Protein AF-A0A8X6XIN1-F1 (afdb_monomer_lite)

Secondary structure (DSSP, 8-state):
-----HHHHHHHHHHHTTSTT-THHHHHHHHHHHHHHHHHHHTTS-S-THHHHHHHHTTTHHHHHHHHHHHTT---HHHHHHHHHHHHS-SS--SHHHHHHHHHHHHHHHHHHHHHHHHHHS--HHHHHT-SSHHHHHHHHHHHHHHHHHHHHH-TT-HHHHHHHHHHHHHHHHHH-HHHHHHHHHHHHHHHHHHHHHTTTTTGGGT---SS---HHHHHHHHHHHHHHHHHHHHHHHHHHHHHHH-HHHHHHHHHHHHHHTHHHHTT--HHHHHHIIIIIHHHTT--HHHHHHHHHHHT-S----

Foldseek 3Di:
DPPPPPVVVVVVVVVLPVPPPFCQVCVVVCVVVVVVVVVVVPVVDPDDVLVVLLCQLCLQLCVVLVVLVVLCVDPDPLSVVSNVVSVVQQSFNQAPVSLVVVLVSVLVVLVVSQVSCCVRVVDGLVRQCVDPPPVSVVVSLQSVLSSVLSVLCSDPPHPLVVLCNLQRVVVSVLSVDCVQSVVQLVVQLVLVVVLCVVVCVCVVVPPDPPDDDPDPVSVVVVVLLSQLRSSLSSNLSSLVVCCVRRNDSSSVSSLVSCLSNVSSVVSNQDPVSLVCQLPVSLVSVVDDPVSSVSSNSSSPSHPDDD

pLDDT: mean 70.72, std 23.94, range [22.77, 96.56]

Structure (mmCIF, N/CA/C/O backbone):
data_AF-A0A8X6XIN1-F1
#
_entry.id   AF-A0A8X6XIN1-F1
#
loop_
_atom_site.group_PDB
_atom_site.id
_atom_site.type_symbol
_atom_site.label_atom_id
_atom_site.label_alt_id
_atom_site.label_comp_id
_atom_site.label_asym_id
_atom_site.label_entity_id
_atom_site.label_seq_id
_atom_site.pdbx_PDB_ins_code
_atom_site.Cartn_x
_atom_site.Cartn_y
_atom_site.Cartn_z
_atom_site.occupancy
_atom_site.B_iso_or_equiv
_atom_site.auth_seq_id
_atom_site.auth_comp_id
_atom_site.auth_asym_id
_atom_site.auth_atom_id
_atom_site.pdbx_PDB_model_num
ATOM 1 N N . MET A 1 1 ? 13.257 17.231 20.733 1.00 27.33 1 MET A N 1
ATOM 2 C CA . MET A 1 1 ? 13.532 18.296 19.752 1.00 27.33 1 MET A CA 1
ATOM 3 C C . MET A 1 1 ? 14.442 17.774 18.653 1.00 27.33 1 MET A C 1
ATOM 5 O O . MET A 1 1 ? 15.656 17.778 18.797 1.00 27.33 1 MET A O 1
ATOM 9 N N . ILE A 1 2 ? 13.831 17.279 17.581 1.00 24.09 2 ILE A N 1
ATOM 10 C CA . ILE A 1 2 ? 14.368 17.383 16.223 1.00 24.09 2 ILE A CA 1
ATOM 11 C C . ILE A 1 2 ? 13.168 17.918 15.446 1.00 24.09 2 ILE A C 1
ATOM 13 O O . ILE A 1 2 ? 12.349 17.137 14.977 1.00 24.09 2 ILE A O 1
ATOM 17 N N . GLY A 1 3 ? 12.985 19.238 15.465 1.00 22.77 3 GLY A N 1
ATOM 18 C CA . GLY A 1 3 ? 12.116 19.882 14.491 1.00 22.77 3 GLY A CA 1
ATOM 19 C C . GLY A 1 3 ? 12.828 19.753 13.155 1.00 22.77 3 GLY A C 1
ATOM 20 O O . GLY A 1 3 ? 13.982 20.171 13.034 1.00 22.77 3 GLY A O 1
ATOM 21 N N . LEU A 1 4 ? 12.200 19.088 12.190 1.00 28.42 4 LEU A N 1
ATOM 22 C CA . LEU A 1 4 ? 12.639 19.197 10.808 1.00 28.42 4 LEU A CA 1
ATOM 23 C C . LEU A 1 4 ? 12.267 20.607 10.369 1.00 28.42 4 LEU A C 1
ATOM 25 O O . LEU A 1 4 ? 11.121 20.889 10.041 1.00 28.42 4 LEU A O 1
ATOM 29 N N . ASP A 1 5 ? 13.237 21.512 10.436 1.00 32.06 5 ASP A N 1
ATOM 30 C CA . ASP A 1 5 ? 13.088 22.847 9.886 1.00 32.06 5 ASP A CA 1
ATOM 31 C C . ASP A 1 5 ? 12.888 22.723 8.366 1.00 32.06 5 ASP A C 1
ATOM 33 O O . ASP A 1 5 ? 13.832 22.475 7.609 1.00 32.06 5 ASP A O 1
ATOM 37 N N . MET A 1 6 ? 11.639 22.871 7.912 1.00 31.14 6 MET A N 1
ATOM 38 C CA . MET A 1 6 ? 11.282 22.836 6.491 1.00 31.14 6 MET A CA 1
ATOM 39 C C . MET A 1 6 ? 12.005 23.929 5.684 1.00 31.14 6 MET A C 1
ATOM 41 O O . MET A 1 6 ? 12.202 23.773 4.476 1.00 31.14 6 MET A O 1
ATOM 45 N N . ARG A 1 7 ? 12.469 25.015 6.328 1.00 33.16 7 ARG A N 1
ATOM 46 C CA . ARG A 1 7 ? 13.299 26.041 5.672 1.00 33.16 7 ARG A CA 1
ATOM 47 C C . ARG A 1 7 ? 14.728 25.557 5.449 1.00 33.16 7 ARG A C 1
ATOM 49 O O . ARG A 1 7 ? 15.341 25.946 4.457 1.00 33.16 7 ARG A O 1
ATOM 56 N N . ASN A 1 8 ? 15.220 24.656 6.295 1.00 37.12 8 ASN A N 1
ATOM 57 C CA . ASN A 1 8 ? 16.546 24.066 6.159 1.00 37.12 8 ASN A CA 1
ATOM 58 C C . ASN A 1 8 ? 16.578 23.020 5.030 1.00 37.12 8 ASN A C 1
ATOM 60 O O . ASN A 1 8 ? 17.529 22.995 4.261 1.00 37.12 8 ASN A O 1
ATOM 64 N N . ILE A 1 9 ? 15.492 22.260 4.819 1.00 36.00 9 ILE A N 1
ATOM 65 C CA . ILE A 1 9 ? 15.340 21.387 3.634 1.00 36.00 9 ILE A CA 1
ATOM 66 C C . ILE A 1 9 ? 15.289 22.228 2.349 1.00 36.00 9 ILE A C 1
ATOM 68 O O . ILE A 1 9 ? 15.919 21.873 1.359 1.00 36.00 9 ILE A O 1
ATOM 72 N N . SER A 1 10 ? 14.609 23.381 2.363 1.00 34.75 10 SER A N 1
ATOM 73 C CA . SER A 1 10 ? 14.590 24.307 1.221 1.00 34.75 10 SER A CA 1
ATOM 74 C C . SER A 1 10 ? 15.970 24.910 0.911 1.00 34.75 10 SER A C 1
ATOM 76 O O . SER A 1 10 ? 16.308 25.063 -0.262 1.00 34.75 10 SER A O 1
ATOM 78 N N . GLN A 1 11 ? 16.775 25.236 1.929 1.00 36.38 11 GLN A N 1
ATOM 79 C CA . GLN A 1 11 ? 18.141 25.752 1.752 1.00 36.38 11 GLN A CA 1
ATOM 80 C C . GLN A 1 11 ? 19.155 24.658 1.377 1.00 36.38 11 GLN A C 1
ATOM 82 O O . GLN A 1 11 ? 20.043 24.900 0.559 1.00 36.38 11 GLN A O 1
ATOM 87 N N . GLU A 1 12 ? 19.006 23.439 1.900 1.00 37.38 12 GLU A N 1
ATOM 88 C CA . GLU A 1 12 ? 19.791 22.271 1.478 1.00 37.38 12 GLU A CA 1
ATOM 89 C C . GLU A 1 12 ? 19.435 21.854 0.039 1.00 37.38 12 GLU A C 1
ATOM 91 O O . GLU A 1 12 ? 20.323 21.509 -0.744 1.00 37.38 12 GLU A O 1
ATOM 96 N N . CYS A 1 13 ? 18.167 22.001 -0.368 1.00 34.88 13 CYS A N 1
ATOM 97 C CA . CYS A 1 13 ? 17.749 21.887 -1.764 1.00 34.88 13 CYS A CA 1
ATOM 98 C C . CYS A 1 13 ? 18.409 22.956 -2.650 1.00 34.88 13 CYS A C 1
ATOM 100 O O . CYS A 1 13 ? 18.853 22.619 -3.743 1.00 34.88 13 CYS A O 1
ATOM 102 N N . GLU A 1 14 ? 18.536 24.210 -2.201 1.00 35.41 14 GLU A N 1
ATOM 103 C CA . GLU A 1 14 ? 19.200 25.281 -2.967 1.00 35.41 14 GLU A CA 1
ATOM 104 C C . GLU A 1 14 ? 20.704 25.042 -3.181 1.00 35.41 14 GLU A C 1
ATOM 106 O O . GLU A 1 14 ? 21.229 25.384 -4.241 1.00 35.41 14 GLU A O 1
ATOM 111 N N . GLN A 1 15 ? 21.406 24.410 -2.235 1.00 36.31 15 GLN A N 1
ATOM 112 C CA . GLN A 1 15 ? 22.828 24.074 -2.407 1.00 36.31 15 GLN A CA 1
ATOM 113 C C . GLN A 1 15 ? 23.054 22.856 -3.329 1.00 36.31 15 GLN A C 1
ATOM 115 O O . GLN A 1 15 ? 24.077 22.784 -4.016 1.00 36.31 15 GLN A O 1
ATOM 120 N N . LEU A 1 16 ? 22.084 21.937 -3.420 1.00 35.78 16 LEU A N 1
ATOM 121 C CA . LEU A 1 16 ? 22.134 20.726 -4.259 1.00 35.78 16 LEU A CA 1
ATOM 122 C C . LEU A 1 16 ? 21.666 20.939 -5.716 1.00 35.78 16 LEU A C 1
ATOM 124 O O . LEU A 1 16 ? 21.862 20.069 -6.564 1.00 35.78 16 LEU A O 1
ATOM 128 N N . VAL A 1 17 ? 21.119 22.116 -6.042 1.00 39.59 17 VAL A N 1
ATOM 129 C CA . VAL A 1 17 ? 20.665 22.529 -7.393 1.00 39.59 17 VAL A CA 1
ATOM 130 C C . VAL A 1 17 ? 21.808 22.669 -8.417 1.00 39.59 17 VAL A C 1
ATOM 132 O O . VAL A 1 17 ? 21.565 22.837 -9.611 1.00 39.59 17 VAL A O 1
ATOM 135 N N . THR A 1 18 ? 23.070 22.536 -8.005 1.00 41.03 18 THR A N 1
ATOM 136 C CA . THR A 1 18 ? 24.227 22.667 -8.909 1.00 41.03 18 THR A CA 1
ATOM 137 C C . THR A 1 18 ? 24.539 21.423 -9.753 1.00 41.03 18 THR A C 1
ATOM 139 O O . THR A 1 18 ? 25.381 21.504 -10.646 1.00 41.03 18 THR A O 1
ATOM 142 N N . CYS A 1 19 ? 23.815 20.308 -9.588 1.00 39.97 19 CYS A N 1
ATOM 143 C CA . CYS A 1 19 ? 23.776 19.231 -10.588 1.00 39.97 19 CYS A CA 1
ATOM 144 C C . CYS A 1 19 ? 22.776 19.580 -11.705 1.00 39.97 19 CYS A C 1
ATOM 146 O O . CYS A 1 19 ? 21.691 19.008 -11.799 1.00 39.97 19 CYS A O 1
ATOM 148 N N . GLN A 1 20 ? 23.121 20.563 -12.539 1.00 41.59 20 GLN A N 1
ATOM 149 C CA . GLN A 1 20 ? 22.361 20.859 -13.752 1.00 41.59 20 GLN A CA 1
ATOM 150 C C . GLN A 1 20 ? 22.364 19.637 -14.691 1.00 41.59 20 GLN A C 1
ATOM 152 O O . GLN A 1 20 ? 23.422 19.109 -15.016 1.00 41.59 20 GLN A O 1
ATOM 157 N N . GLU A 1 21 ? 21.156 19.258 -15.127 1.00 42.00 21 GLU A N 1
ATOM 158 C CA . GLU A 1 21 ? 20.791 18.285 -16.182 1.00 42.00 21 GLU A CA 1
ATOM 159 C C . GLU A 1 21 ? 20.460 16.826 -15.786 1.00 42.00 21 GLU A C 1
ATOM 161 O O . GLU A 1 21 ? 20.023 16.069 -16.650 1.00 42.00 21 GLU A O 1
ATOM 166 N N . GLY A 1 22 ? 20.514 16.435 -14.506 1.00 39.59 22 GLY A N 1
ATOM 167 C CA . GLY A 1 22 ? 20.171 15.067 -14.057 1.00 39.59 22 GLY A CA 1
ATOM 168 C C . GLY A 1 22 ? 18.805 14.959 -13.366 1.00 39.59 22 GLY A C 1
ATOM 169 O O . GLY A 1 22 ? 18.531 15.656 -12.388 1.00 39.59 22 GLY A O 1
ATOM 170 N N . GLY A 1 23 ? 17.925 14.084 -13.856 1.00 41.75 23 GLY A N 1
ATOM 171 C CA . GLY A 1 23 ? 16.491 14.077 -13.547 1.00 41.75 23 GLY A CA 1
ATOM 172 C C . GLY A 1 23 ? 16.039 13.576 -12.161 1.00 41.75 23 GLY A C 1
ATOM 173 O O . GLY A 1 23 ? 14.849 13.502 -11.852 1.00 41.75 23 GLY A O 1
ATOM 174 N N . THR A 1 24 ? 16.967 13.242 -11.282 1.00 40.78 24 THR A N 1
ATOM 175 C CA . THR A 1 24 ? 16.679 12.345 -10.153 1.00 40.78 24 THR A CA 1
ATOM 176 C C . THR A 1 24 ? 16.209 13.083 -8.900 1.00 40.78 24 THR A C 1
ATOM 178 O O . THR A 1 24 ? 15.366 12.585 -8.155 1.00 40.78 24 THR A O 1
ATOM 181 N N . TYR A 1 25 ? 16.647 14.328 -8.699 1.00 43.78 25 TYR A N 1
ATOM 182 C CA . TYR A 1 25 ? 16.204 15.148 -7.560 1.00 43.78 25 TYR A CA 1
ATOM 183 C C . TYR A 1 25 ? 14.882 15.857 -7.799 1.00 43.78 25 TYR A C 1
ATOM 185 O O . TYR A 1 25 ? 14.196 16.220 -6.847 1.00 43.78 25 TYR A O 1
ATOM 193 N N . LEU A 1 26 ? 14.477 15.984 -9.064 1.00 44.06 26 LEU A N 1
ATOM 194 C CA . LEU A 1 26 ? 13.138 16.424 -9.402 1.00 44.06 26 LEU A CA 1
ATOM 195 C C . LEU A 1 26 ? 12.112 15.377 -8.939 1.00 44.06 26 LEU A C 1
ATOM 197 O O . LEU A 1 26 ? 11.040 15.765 -8.526 1.00 44.06 26 LEU A O 1
ATOM 201 N N . LEU A 1 27 ? 12.431 14.079 -8.891 1.00 41.03 27 LEU A N 1
ATOM 202 C CA . LEU A 1 27 ? 11.512 13.050 -8.384 1.00 41.03 27 LEU A CA 1
ATOM 203 C C . LEU A 1 27 ? 11.254 13.165 -6.875 1.00 41.03 27 LEU A C 1
ATOM 205 O O . LEU A 1 27 ? 10.101 13.103 -6.466 1.00 41.03 27 LEU A O 1
ATOM 209 N N . ILE A 1 28 ? 12.285 13.417 -6.062 1.00 41.94 28 ILE A N 1
ATOM 210 C CA . ILE A 1 28 ? 12.145 13.619 -4.606 1.00 41.94 28 ILE A CA 1
ATOM 211 C C . ILE A 1 28 ? 11.492 14.980 -4.314 1.00 41.94 28 ILE A C 1
ATOM 213 O O . ILE A 1 28 ? 10.525 15.049 -3.556 1.00 41.94 28 ILE A O 1
ATOM 217 N N . CYS A 1 29 ? 11.938 16.050 -4.984 1.00 38.66 29 CYS A N 1
ATOM 218 C CA . CYS A 1 29 ? 11.329 17.375 -4.864 1.00 38.66 29 CYS A CA 1
ATOM 219 C C . CYS A 1 29 ? 9.905 17.432 -5.433 1.00 38.66 29 CYS A C 1
ATOM 221 O O . CYS A 1 29 ? 9.117 18.226 -4.941 1.00 38.66 29 CYS A O 1
ATOM 223 N N . LEU A 1 30 ? 9.535 16.622 -6.432 1.00 40.88 30 LEU A N 1
ATOM 224 C CA . LEU A 1 30 ? 8.168 16.540 -6.965 1.00 40.88 30 LEU A CA 1
ATOM 225 C C . LEU A 1 30 ? 7.280 15.610 -6.154 1.00 40.88 30 LEU A C 1
ATOM 227 O O . LEU A 1 30 ? 6.096 15.902 -6.072 1.00 40.88 30 LEU A O 1
ATOM 231 N N . PHE A 1 31 ? 7.799 14.540 -5.545 1.00 40.28 31 PHE A N 1
ATOM 232 C CA . PHE A 1 31 ? 7.027 13.781 -4.557 1.00 40.28 31 PHE A CA 1
ATOM 233 C C . PHE A 1 31 ? 6.620 14.728 -3.422 1.00 40.28 31 PHE A C 1
ATOM 235 O O . PHE A 1 31 ? 5.440 14.864 -3.118 1.00 40.28 31 PHE A O 1
ATOM 242 N N . HIS A 1 32 ? 7.578 15.514 -2.922 1.00 37.25 32 HIS A N 1
ATOM 243 C CA . HIS A 1 32 ? 7.346 16.510 -1.879 1.00 37.25 32 HIS A CA 1
ATOM 244 C C . HIS A 1 32 ? 6.482 17.698 -2.356 1.00 37.25 32 HIS A C 1
ATOM 246 O O . HIS A 1 32 ? 5.504 18.053 -1.706 1.00 37.25 32 HIS A O 1
ATOM 252 N N . GLN A 1 33 ? 6.769 18.299 -3.520 1.00 35.62 33 GLN A N 1
ATOM 253 C CA . GLN A 1 33 ? 5.994 19.428 -4.058 1.00 35.62 33 GLN A CA 1
ATOM 254 C C . GLN A 1 33 ? 4.597 19.033 -4.534 1.00 35.62 33 GLN A C 1
ATOM 256 O O . GLN A 1 33 ? 3.719 19.887 -4.491 1.00 35.62 33 GLN A O 1
ATOM 261 N N . ASN A 1 34 ? 4.365 17.812 -5.027 1.00 34.97 34 ASN A N 1
ATOM 262 C CA . ASN A 1 34 ? 3.017 17.368 -5.383 1.00 34.97 34 ASN A CA 1
ATOM 263 C C . ASN A 1 34 ? 2.185 17.137 -4.129 1.00 34.97 34 ASN A C 1
ATOM 265 O O . ASN A 1 34 ? 1.046 17.584 -4.126 1.00 34.97 34 ASN A O 1
ATOM 269 N N . ILE A 1 35 ? 2.755 16.563 -3.064 1.00 35.75 35 ILE A N 1
ATOM 270 C CA . ILE A 1 35 ? 2.091 16.474 -1.756 1.00 35.75 35 ILE A CA 1
ATOM 271 C C . ILE A 1 35 ? 1.724 17.887 -1.259 1.00 35.75 35 ILE A C 1
ATOM 273 O O . ILE A 1 35 ? 0.550 18.165 -1.027 1.00 35.75 35 ILE A O 1
ATOM 277 N N . SER A 1 36 ? 2.668 18.838 -1.251 1.00 31.08 36 SER A N 1
ATOM 278 C CA . SER A 1 36 ? 2.405 20.217 -0.794 1.00 31.08 36 SER A CA 1
ATOM 279 C C . SER A 1 36 ? 1.498 21.047 -1.729 1.00 31.08 36 SER A C 1
ATOM 281 O O . SER A 1 36 ? 0.752 21.912 -1.275 1.00 31.08 36 SER A O 1
ATOM 283 N N . LYS A 1 37 ? 1.533 20.834 -3.055 1.00 33.34 37 LYS A N 1
ATOM 284 C CA . LYS A 1 37 ? 0.664 21.539 -4.026 1.00 33.34 37 LYS A CA 1
ATOM 285 C C . LYS A 1 37 ? -0.738 20.938 -4.109 1.00 33.34 37 LYS A C 1
ATOM 287 O O . LYS A 1 37 ? -1.662 21.683 -4.436 1.00 33.34 37 LYS A O 1
ATOM 292 N N . LEU A 1 38 ? -0.904 19.637 -3.851 1.00 30.66 38 LEU A N 1
ATOM 293 C CA . LEU A 1 38 ? -2.215 19.002 -3.671 1.00 30.66 38 LEU A CA 1
ATOM 294 C C . LEU A 1 38 ? -2.906 19.600 -2.445 1.00 30.66 38 LEU A C 1
ATOM 296 O O . LEU A 1 38 ? -4.057 20.013 -2.553 1.00 30.66 38 LEU A O 1
ATOM 300 N N . ASP A 1 39 ? -2.171 19.784 -1.352 1.00 29.53 39 ASP A N 1
ATOM 301 C CA . ASP A 1 39 ? -2.663 20.423 -0.129 1.00 29.53 39 ASP A CA 1
ATOM 302 C C . ASP A 1 39 ? -3.101 21.892 -0.367 1.00 29.53 39 ASP A C 1
ATOM 304 O O . ASP A 1 39 ? -4.242 22.288 -0.108 1.00 29.53 39 ASP A O 1
ATOM 308 N N . LEU A 1 40 ? -2.261 22.687 -1.048 1.00 28.58 40 LEU A N 1
ATOM 309 C CA . LEU A 1 40 ? -2.549 24.096 -1.376 1.00 28.58 40 LEU A CA 1
ATOM 310 C C . LEU A 1 40 ? -3.638 24.311 -2.451 1.00 28.58 40 LEU A C 1
ATOM 312 O O . LEU A 1 40 ? -4.287 25.363 -2.470 1.00 28.58 40 LEU A O 1
ATOM 316 N N . LYS A 1 41 ? -3.847 23.364 -3.379 1.00 30.50 41 LYS A N 1
ATOM 317 C CA . LYS A 1 41 ? -4.971 23.419 -4.339 1.00 30.50 41 LYS A CA 1
ATOM 318 C C . LYS A 1 41 ? -6.288 22.975 -3.704 1.00 30.50 41 LYS A C 1
ATOM 320 O O . LYS A 1 41 ? -7.323 23.533 -4.071 1.00 30.50 41 LYS A O 1
ATOM 325 N N . ASN A 1 42 ? -6.253 22.048 -2.750 1.00 33.88 42 ASN A N 1
ATOM 326 C CA . ASN A 1 42 ? -7.440 21.537 -2.063 1.00 33.88 42 ASN A CA 1
ATOM 327 C C . ASN A 1 42 ? -8.017 22.536 -1.052 1.00 33.88 42 ASN A C 1
ATOM 329 O O . ASN A 1 42 ? -9.235 22.621 -0.930 1.00 33.88 42 ASN A O 1
ATOM 333 N N . GLN A 1 43 ? -7.194 23.406 -0.454 1.00 32.91 43 GLN A N 1
ATOM 334 C CA . GLN A 1 43 ? -7.702 24.573 0.286 1.00 32.91 43 GLN A CA 1
ATOM 335 C C . GLN A 1 43 ? -8.427 25.604 -0.607 1.00 32.91 43 GLN A C 1
ATOM 337 O O . GLN A 1 43 ? -9.252 26.372 -0.115 1.00 32.91 43 GLN A O 1
ATOM 342 N N . ARG A 1 44 ? -8.152 25.644 -1.923 1.00 31.92 44 ARG A N 1
ATOM 343 C CA . ARG A 1 44 ? -8.789 26.588 -2.871 1.00 31.92 44 ARG A CA 1
ATOM 344 C C . ARG A 1 44 ? -9.975 26.018 -3.650 1.00 31.92 44 ARG A C 1
ATOM 346 O O . ARG A 1 44 ? -10.785 26.803 -4.138 1.00 31.92 44 ARG A O 1
ATOM 353 N N . TYR A 1 45 ? -10.089 24.699 -3.786 1.00 31.02 45 TYR A N 1
ATOM 354 C CA . TYR A 1 45 ? -11.197 24.034 -4.474 1.00 31.02 45 TYR A CA 1
ATOM 355 C C . TYR A 1 45 ? -12.018 23.219 -3.476 1.00 31.02 45 TYR A C 1
ATOM 357 O O . TYR A 1 45 ? -11.791 22.030 -3.272 1.00 31.02 45 TYR A O 1
ATOM 365 N N . GLY A 1 46 ? -13.017 23.861 -2.871 1.00 35.47 46 GLY A N 1
ATOM 366 C CA . GLY A 1 46 ? -14.041 23.142 -2.124 1.00 35.47 46 GLY A CA 1
ATOM 367 C C . GLY A 1 46 ? -14.738 22.098 -3.007 1.00 35.47 46 GLY A C 1
ATOM 368 O O . GLY A 1 46 ? -15.163 22.412 -4.119 1.00 35.47 46 GLY A O 1
ATOM 369 N N . ARG A 1 47 ? -14.900 20.885 -2.461 1.00 35.25 47 ARG A N 1
ATOM 370 C CA . ARG A 1 47 ? -15.709 19.765 -2.985 1.00 35.25 47 ARG A CA 1
ATOM 371 C C . ARG A 1 47 ? -15.233 19.105 -4.287 1.00 35.25 47 ARG A C 1
ATOM 373 O O . ARG A 1 47 ? -15.964 19.089 -5.268 1.00 35.25 47 ARG A O 1
ATOM 380 N N . ASN A 1 48 ? -14.081 18.439 -4.260 1.00 33.22 48 ASN A N 1
ATOM 381 C CA . ASN A 1 48 ? -13.865 17.237 -5.082 1.00 33.22 48 ASN A CA 1
ATOM 382 C C . ASN A 1 48 ? -12.936 16.257 -4.347 1.00 33.22 48 ASN A C 1
ATOM 384 O O . ASN A 1 48 ? -11.779 16.063 -4.704 1.00 33.22 48 ASN A O 1
ATOM 388 N N . GLU A 1 49 ? -13.473 15.642 -3.294 1.00 34.84 49 GLU A N 1
ATOM 389 C CA . GLU A 1 49 ? -12.773 14.701 -2.408 1.00 34.84 49 GLU A CA 1
ATOM 390 C C . GLU A 1 49 ? -12.304 13.427 -3.144 1.00 34.84 49 GLU A C 1
ATOM 392 O O . GLU A 1 49 ? -11.294 12.841 -2.777 1.00 34.84 49 GLU A O 1
ATOM 397 N N . GLY A 1 50 ? -12.945 13.034 -4.253 1.00 30.66 50 GLY A N 1
ATOM 398 C CA . GLY A 1 50 ? -12.651 11.774 -4.958 1.00 30.66 50 GLY A CA 1
ATOM 399 C C . GLY A 1 50 ? -11.252 11.647 -5.587 1.00 30.66 50 GLY A C 1
ATOM 400 O O . GLY A 1 50 ? -10.747 10.535 -5.705 1.00 30.66 50 GLY A O 1
ATOM 401 N N . ALA A 1 51 ? -10.593 12.749 -5.965 1.00 30.47 51 ALA A N 1
ATOM 402 C CA . ALA A 1 51 ? -9.286 12.694 -6.641 1.00 30.47 51 ALA A CA 1
ATOM 403 C C . ALA A 1 51 ? -8.096 12.525 -5.676 1.00 30.47 51 ALA A C 1
ATOM 405 O O . ALA A 1 51 ? -7.067 11.992 -6.078 1.00 30.47 51 ALA A O 1
ATOM 406 N N . LEU A 1 52 ? -8.248 12.946 -4.414 1.00 33.16 52 LEU A N 1
ATOM 407 C CA . LEU A 1 52 ? -7.248 12.765 -3.352 1.00 33.16 52 LEU A CA 1
ATOM 408 C C . LEU A 1 52 ? -7.333 11.359 -2.725 1.00 33.16 52 LEU A C 1
ATOM 410 O O . LEU A 1 52 ? -6.351 10.840 -2.197 1.00 33.16 52 LEU A O 1
ATOM 414 N N . ILE A 1 53 ? -8.514 10.735 -2.793 1.00 35.88 53 ILE A N 1
ATOM 415 C CA . ILE A 1 53 ? -8.798 9.449 -2.146 1.00 35.88 53 ILE A CA 1
ATOM 416 C C . ILE A 1 53 ? -8.256 8.260 -2.949 1.00 35.88 53 ILE A C 1
ATOM 418 O O . ILE A 1 53 ? -7.784 7.300 -2.340 1.00 35.88 53 ILE A O 1
ATOM 422 N N . ALA A 1 54 ? -8.249 8.343 -4.288 1.00 33.06 54 ALA A N 1
ATOM 423 C CA . ALA A 1 54 ? -7.570 7.356 -5.132 1.00 33.06 54 ALA A CA 1
ATOM 424 C C . ALA A 1 54 ? -6.088 7.262 -4.733 1.00 33.06 54 ALA A C 1
ATOM 426 O O . ALA A 1 54 ? -5.661 6.199 -4.311 1.00 33.06 54 ALA A O 1
ATOM 427 N N . THR A 1 55 ? -5.385 8.399 -4.646 1.00 39.19 55 THR A N 1
ATOM 428 C CA . THR A 1 55 ? -3.938 8.511 -4.373 1.00 39.19 55 THR A CA 1
ATOM 429 C C . THR A 1 55 ? -3.418 7.999 -3.016 1.00 39.19 55 THR A C 1
ATOM 431 O O . THR A 1 55 ? -2.202 7.893 -2.867 1.00 39.19 55 THR A O 1
ATOM 434 N N . ASN A 1 56 ? -4.271 7.582 -2.064 1.00 39.22 56 ASN A N 1
ATOM 435 C CA . ASN A 1 56 ? -3.841 7.239 -0.692 1.00 39.22 56 ASN A CA 1
ATOM 436 C C . ASN A 1 56 ? -3.999 5.760 -0.251 1.00 39.22 56 ASN A C 1
ATOM 438 O O . ASN A 1 56 ? -3.223 5.313 0.592 1.00 39.22 56 ASN A O 1
ATOM 442 N N . ILE A 1 57 ? -4.878 4.940 -0.857 1.00 41.53 57 ILE A N 1
ATOM 443 C CA . ILE A 1 57 ? -4.707 3.448 -0.845 1.00 41.53 57 ILE A CA 1
ATOM 444 C C . ILE A 1 57 ? -3.523 3.023 -1.744 1.00 41.53 57 ILE A C 1
ATOM 446 O O . ILE A 1 57 ? -2.998 1.909 -1.708 1.00 41.53 57 ILE A O 1
ATOM 450 N N . ASP A 1 58 ? -3.056 4.002 -2.494 1.00 44.78 58 ASP A N 1
ATOM 451 C CA . ASP A 1 58 ? -2.177 3.984 -3.636 1.00 44.78 58 ASP A CA 1
ATOM 452 C C . ASP A 1 58 ? -0.678 4.090 -3.268 1.00 44.78 58 ASP A C 1
ATOM 454 O O . ASP A 1 58 ? 0.188 3.858 -4.103 1.00 44.78 58 ASP A O 1
ATOM 458 N N . THR A 1 59 ? -0.283 4.323 -2.015 1.00 41.00 59 THR A N 1
ATOM 459 C CA . THR A 1 59 ? 1.128 4.629 -1.666 1.00 41.00 59 THR A CA 1
ATOM 460 C C . THR A 1 59 ? 2.124 3.469 -1.723 1.00 41.00 59 THR A C 1
ATOM 462 O O . THR A 1 59 ? 3.311 3.650 -1.459 1.00 41.00 59 THR A O 1
ATOM 465 N N . GLY A 1 60 ? 1.711 2.267 -2.106 1.00 38.19 60 GLY A N 1
ATOM 466 C CA . GLY A 1 60 ? 2.669 1.258 -2.554 1.00 38.19 60 GLY A CA 1
ATOM 467 C C . GLY A 1 60 ? 2.498 0.971 -4.034 1.00 38.19 60 GLY A C 1
ATOM 468 O O . GLY A 1 60 ? 3.464 1.055 -4.791 1.00 38.19 60 GLY A O 1
ATOM 469 N N . MET A 1 61 ? 1.287 0.584 -4.456 1.00 38.19 61 MET A N 1
ATOM 470 C CA . MET A 1 61 ? 1.077 0.142 -5.833 1.00 38.19 61 MET A CA 1
ATOM 471 C C . MET A 1 61 ? 1.103 1.325 -6.785 1.00 38.19 61 MET A C 1
ATOM 473 O O . MET A 1 61 ? 1.782 1.229 -7.788 1.00 38.19 61 MET A O 1
ATOM 477 N N . VAL A 1 62 ? 0.527 2.471 -6.431 1.00 40.44 62 VAL A N 1
ATOM 478 C CA . VAL A 1 62 ? 0.691 3.761 -7.121 1.00 40.44 62 VAL A CA 1
ATOM 479 C C . VAL A 1 62 ? 1.932 4.542 -6.674 1.00 40.44 62 VAL A C 1
ATOM 481 O O . VAL A 1 62 ? 2.366 5.424 -7.393 1.00 40.44 62 VAL A O 1
ATOM 484 N N . THR A 1 63 ? 2.684 4.167 -5.643 1.00 43.19 63 THR A N 1
ATOM 485 C CA . THR A 1 63 ? 4.096 4.618 -5.620 1.00 43.19 63 THR A CA 1
ATOM 486 C C . THR A 1 63 ? 4.886 3.964 -6.755 1.00 43.19 63 THR A C 1
ATOM 488 O O . THR A 1 63 ? 5.785 4.586 -7.296 1.00 43.19 63 THR A O 1
ATOM 491 N N . LEU A 1 64 ? 4.492 2.770 -7.210 1.00 42.78 64 LEU A N 1
ATOM 492 C CA . LEU A 1 64 ? 4.965 2.167 -8.461 1.00 42.78 64 LEU A CA 1
ATOM 493 C C . LEU A 1 64 ? 4.222 2.727 -9.700 1.00 42.78 64 LEU A C 1
ATOM 495 O O . LEU A 1 64 ? 4.858 3.151 -10.659 1.00 42.78 64 LEU A O 1
ATOM 499 N N . PHE A 1 65 ? 2.886 2.799 -9.685 1.00 44.12 65 PHE A N 1
ATOM 500 C CA . PHE A 1 65 ? 2.030 3.188 -10.822 1.00 44.12 65 PHE A CA 1
ATOM 501 C C . PHE A 1 65 ? 1.841 4.703 -10.993 1.00 44.12 65 PHE A C 1
ATOM 503 O O . PHE A 1 65 ? 1.753 5.198 -12.109 1.00 44.12 65 PHE A O 1
ATOM 510 N N . GLY A 1 66 ? 1.849 5.464 -9.914 1.00 40.84 66 GLY A N 1
ATOM 511 C CA . GLY A 1 66 ? 1.981 6.921 -9.852 1.00 40.84 66 GLY A CA 1
ATOM 512 C C . GLY A 1 66 ? 3.415 7.394 -10.091 1.00 40.84 66 GLY A C 1
ATOM 513 O O . GLY A 1 66 ? 3.595 8.438 -10.716 1.00 40.84 66 GLY A O 1
ATOM 514 N N . TYR A 1 67 ? 4.439 6.593 -9.755 1.00 45.81 67 TYR A N 1
ATOM 515 C CA . TYR A 1 67 ? 5.766 6.761 -10.365 1.00 45.81 67 TYR A CA 1
ATOM 516 C C . TYR A 1 67 ? 5.646 6.653 -11.893 1.00 45.81 67 TYR A C 1
ATOM 518 O O . TYR A 1 67 ? 6.051 7.584 -12.587 1.00 45.81 67 TYR A O 1
ATOM 526 N N . PHE A 1 68 ? 4.947 5.644 -12.432 1.00 42.41 68 PHE A N 1
ATOM 527 C CA . PHE A 1 68 ? 4.674 5.571 -13.878 1.00 42.41 68 PHE A CA 1
ATOM 528 C C . PHE A 1 68 ? 3.797 6.720 -14.420 1.00 42.41 68 PHE A C 1
ATOM 530 O O . PHE A 1 68 ? 4.040 7.184 -15.535 1.00 42.41 68 PHE A O 1
ATOM 537 N N . GLN A 1 69 ? 2.833 7.259 -13.658 1.00 37.91 69 GLN A N 1
ATOM 538 C CA . GLN A 1 69 ? 2.111 8.480 -14.052 1.00 37.91 69 GLN A CA 1
ATOM 539 C C . GLN A 1 69 ? 3.037 9.692 -14.123 1.00 37.91 69 GLN A C 1
ATOM 541 O O . GLN A 1 69 ? 2.913 10.502 -15.041 1.00 37.91 69 GLN A O 1
ATOM 546 N N . SER A 1 70 ? 3.961 9.827 -13.172 1.00 40.03 70 SER A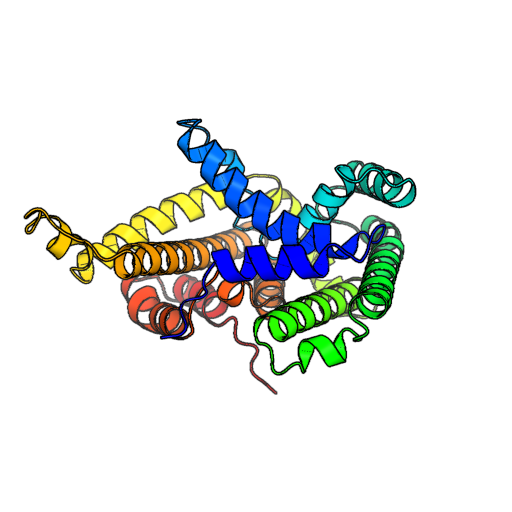 N 1
ATOM 547 C CA . SER A 1 70 ? 4.909 10.936 -13.159 1.00 40.03 70 SER A CA 1
ATOM 548 C C . SER A 1 70 ? 5.837 10.896 -14.378 1.00 40.03 70 SER A C 1
ATOM 550 O O . SER A 1 70 ? 6.163 11.958 -14.905 1.00 40.03 70 SER A O 1
ATOM 552 N N . LEU A 1 71 ? 6.133 9.711 -14.937 1.00 39.88 71 LEU A N 1
ATOM 553 C CA . LEU A 1 71 ? 6.885 9.577 -16.194 1.00 39.88 71 LEU A CA 1
ATOM 554 C C . LEU A 1 71 ? 6.167 10.218 -17.399 1.00 39.88 71 LEU A C 1
ATOM 556 O O . LEU A 1 71 ? 6.843 10.712 -18.298 1.00 39.88 71 LEU A O 1
ATOM 560 N N . LYS A 1 72 ? 4.822 10.296 -17.421 1.00 37.88 72 LYS A N 1
ATOM 561 C CA . LYS A 1 72 ? 4.078 11.008 -18.489 1.00 37.88 72 LYS A CA 1
ATOM 562 C C . LYS A 1 72 ? 4.309 12.521 -18.485 1.00 37.88 72 LYS A C 1
ATOM 564 O O . LYS A 1 72 ? 4.084 13.174 -19.501 1.00 37.88 72 LYS A O 1
ATOM 569 N N . ILE A 1 73 ? 4.716 13.087 -17.350 1.00 37.91 73 ILE A N 1
ATOM 570 C CA . ILE A 1 73 ? 4.884 14.535 -17.156 1.00 37.91 73 ILE A CA 1
ATOM 571 C C . ILE A 1 73 ? 6.313 14.975 -17.547 1.00 37.91 73 ILE A C 1
ATOM 573 O O . ILE A 1 73 ? 6.604 16.168 -17.627 1.00 37.91 73 ILE A O 1
ATOM 577 N N . TRP A 1 74 ? 7.205 14.029 -17.858 1.00 38.75 74 TRP A N 1
ATOM 578 C CA . TRP A 1 74 ? 8.611 14.303 -18.145 1.00 38.75 74 TRP A CA 1
ATOM 579 C C . TRP A 1 74 ? 8.909 14.593 -19.625 1.00 38.75 74 TRP A C 1
ATOM 581 O O . TRP A 1 74 ? 8.582 13.781 -20.496 1.00 38.75 74 TRP A O 1
ATOM 591 N N . PRO A 1 75 ? 9.613 15.699 -19.944 1.00 33.25 75 PRO A N 1
ATOM 592 C CA . PRO A 1 75 ? 10.059 16.007 -21.297 1.00 33.25 75 PRO A CA 1
ATOM 593 C C . PRO A 1 75 ? 11.377 15.272 -21.596 1.00 33.25 75 PRO A C 1
ATOM 595 O O . PRO A 1 75 ? 12.440 15.873 -21.687 1.00 33.25 75 PRO A O 1
ATOM 598 N N . GLY A 1 76 ? 11.313 13.947 -21.738 1.00 45.41 76 GLY A N 1
ATOM 599 C CA . GLY A 1 76 ? 12.429 13.107 -22.186 1.00 45.41 76 GLY A CA 1
ATOM 600 C C . GLY A 1 76 ? 11.924 12.013 -23.126 1.00 45.41 76 GLY A C 1
ATOM 601 O O . GLY A 1 76 ? 10.886 11.408 -22.864 1.00 45.41 76 GLY A O 1
ATOM 602 N N . ALA A 1 77 ? 12.624 11.753 -24.235 1.00 40.44 77 ALA A N 1
ATOM 603 C CA . ALA A 1 77 ? 12.147 10.839 -25.284 1.00 40.44 77 ALA A CA 1
ATOM 604 C C . ALA A 1 77 ? 11.867 9.410 -24.768 1.00 40.44 77 ALA A C 1
ATOM 606 O O . ALA A 1 77 ? 10.858 8.815 -25.138 1.00 40.44 77 ALA A O 1
ATOM 607 N N . THR A 1 78 ? 12.693 8.894 -23.855 1.00 45.53 78 THR A N 1
ATOM 608 C CA . THR A 1 78 ? 12.519 7.584 -23.198 1.00 45.53 78 THR A CA 1
ATOM 609 C C . THR A 1 78 ? 11.322 7.558 -22.243 1.00 45.53 78 THR A C 1
ATOM 611 O O . THR A 1 78 ? 10.582 6.580 -22.199 1.00 45.53 78 THR A O 1
ATOM 614 N N . HIS A 1 79 ? 11.072 8.662 -21.536 1.00 47.25 79 HIS A N 1
ATOM 615 C CA . HIS A 1 79 ? 9.985 8.794 -20.560 1.00 47.25 79 HIS A CA 1
ATOM 616 C C . HIS A 1 79 ? 8.617 8.921 -21.230 1.00 47.25 79 HIS A C 1
ATOM 618 O O . HIS A 1 79 ? 7.635 8.367 -20.745 1.00 47.25 79 HIS A O 1
ATOM 624 N N . LYS A 1 80 ? 8.563 9.581 -22.392 1.00 52.06 80 LYS A N 1
ATOM 625 C CA . LYS A 1 80 ? 7.353 9.665 -23.213 1.00 52.06 80 LYS A CA 1
ATOM 626 C C . LYS A 1 80 ? 6.957 8.303 -23.795 1.00 52.06 80 LYS A C 1
ATOM 628 O O . LYS A 1 80 ? 5.784 7.956 -23.755 1.00 52.06 80 LYS A O 1
ATOM 633 N N . ILE A 1 81 ? 7.925 7.513 -24.272 1.00 52.72 81 ILE A N 1
ATOM 634 C CA . ILE A 1 81 ? 7.677 6.151 -24.783 1.00 52.72 81 ILE A CA 1
ATOM 635 C C . ILE A 1 81 ? 7.154 5.246 -23.663 1.00 52.72 81 ILE A C 1
ATOM 637 O O . ILE A 1 81 ? 6.151 4.563 -23.856 1.00 52.72 81 ILE A O 1
ATOM 641 N N . LEU A 1 82 ? 7.781 5.297 -22.482 1.00 51.69 82 LEU A N 1
ATOM 642 C CA . LEU A 1 82 ? 7.297 4.594 -21.294 1.00 51.69 82 LEU A CA 1
ATOM 643 C C . LEU A 1 82 ? 5.887 5.074 -20.932 1.00 51.69 82 LEU A C 1
ATOM 645 O O . LEU A 1 82 ? 4.980 4.260 -20.841 1.00 51.69 82 LEU A O 1
ATOM 649 N N . GLY A 1 83 ? 5.659 6.380 -20.800 1.00 55.81 83 GLY A N 1
ATOM 650 C CA . GLY A 1 83 ? 4.357 6.951 -20.450 1.00 55.81 83 GLY A CA 1
ATOM 651 C C . GLY A 1 83 ? 3.228 6.578 -21.418 1.00 55.81 83 GLY A C 1
ATOM 652 O O . GLY A 1 83 ? 2.116 6.289 -20.972 1.00 55.81 83 GLY A O 1
ATOM 653 N N . ASP A 1 84 ? 3.500 6.529 -22.723 1.00 56.06 84 ASP A N 1
ATOM 654 C CA . ASP A 1 84 ? 2.528 6.119 -23.740 1.00 56.06 84 ASP A CA 1
ATOM 655 C C . ASP A 1 84 ? 2.261 4.601 -23.685 1.00 56.06 84 ASP A C 1
ATOM 657 O O . ASP A 1 84 ? 1.102 4.185 -23.748 1.00 56.06 84 ASP A O 1
ATOM 661 N N . GLN A 1 85 ? 3.289 3.771 -23.463 1.00 54.62 85 GLN A N 1
ATOM 662 C CA . GLN A 1 85 ? 3.137 2.319 -23.278 1.00 54.62 85 GLN A CA 1
ATOM 663 C C . GLN A 1 85 ? 2.430 1.961 -21.961 1.00 54.62 85 GLN A C 1
ATOM 665 O O . GLN A 1 85 ? 1.529 1.127 -21.967 1.00 54.62 85 GLN A O 1
ATOM 670 N N . PHE A 1 86 ? 2.737 2.644 -20.855 1.00 52.94 86 PHE A N 1
ATOM 671 C CA . PHE A 1 86 ? 2.009 2.556 -19.580 1.00 52.94 86 PHE A CA 1
ATOM 672 C C . PHE A 1 86 ? 0.591 3.129 -19.668 1.00 52.94 86 PHE A C 1
ATOM 674 O O . PHE A 1 86 ? -0.269 2.791 -18.866 1.00 52.94 86 PHE A O 1
ATOM 681 N N . GLY A 1 87 ? 0.327 4.025 -20.622 1.00 50.78 87 GLY A N 1
ATOM 682 C CA . GLY A 1 87 ? -1.021 4.502 -20.914 1.00 50.78 87 GLY A CA 1
ATOM 683 C C . GLY A 1 87 ? -1.876 3.475 -21.656 1.00 50.78 87 GLY A C 1
ATOM 684 O O . GLY A 1 87 ? -3.097 3.512 -21.518 1.00 50.78 87 GLY A O 1
ATOM 685 N N . GLN A 1 88 ? -1.243 2.588 -22.430 1.00 47.06 88 GLN A N 1
ATOM 686 C CA . GLN A 1 88 ? -1.896 1.527 -23.203 1.00 47.06 88 GLN A CA 1
ATOM 687 C C . GLN A 1 88 ? -1.985 0.201 -22.435 1.00 47.06 88 GLN A C 1
ATOM 689 O O . GLN A 1 88 ? -2.976 -0.515 -22.564 1.00 47.06 88 GLN A O 1
ATOM 694 N N . LEU A 1 89 ? -0.983 -0.117 -21.614 1.00 49.66 89 LEU A N 1
ATOM 695 C CA . LEU A 1 89 ? -1.022 -1.225 -20.667 1.00 49.66 89 LEU A CA 1
ATOM 696 C C . LEU A 1 89 ? -1.899 -0.813 -19.486 1.00 49.66 89 LEU A C 1
ATOM 698 O O . LEU A 1 89 ? -1.686 0.228 -18.871 1.00 49.66 89 LEU A O 1
ATOM 702 N N . PHE A 1 90 ? -2.921 -1.611 -19.182 1.00 53.66 90 PHE A N 1
ATOM 703 C CA . PHE A 1 90 ? -3.793 -1.365 -18.036 1.00 53.66 90 PHE A CA 1
ATOM 704 C C . PHE A 1 90 ? -2.955 -1.097 -16.778 1.00 53.66 90 PHE A C 1
ATOM 706 O O . PHE A 1 90 ? -1.991 -1.816 -16.525 1.00 53.66 90 PHE A O 1
ATOM 713 N N . TRP A 1 91 ? -3.366 -0.108 -15.977 1.00 64.75 91 TRP A N 1
ATOM 714 C CA . TRP A 1 91 ? -2.668 0.385 -14.778 1.00 64.75 91 TRP A CA 1
ATOM 715 C C . TRP A 1 91 ? -2.330 -0.696 -13.739 1.00 64.75 91 TRP A C 1
ATOM 717 O O . TRP A 1 91 ? -1.592 -0.438 -12.800 1.00 64.75 91 TRP A O 1
ATOM 727 N N . VAL A 1 92 ? -2.858 -1.906 -13.914 1.00 79.12 92 VAL A N 1
ATOM 728 C CA . VAL A 1 92 ? -2.546 -3.108 -13.151 1.00 79.12 92 VAL A CA 1
ATOM 729 C C . VAL A 1 92 ? -2.308 -4.248 -14.163 1.00 79.12 92 VAL A C 1
ATOM 731 O O . VAL A 1 92 ? -3.271 -4.680 -14.820 1.00 79.12 92 VAL A O 1
ATOM 734 N N . PRO A 1 93 ? -1.060 -4.733 -14.342 1.00 85.69 93 PRO A N 1
ATOM 735 C CA . PRO A 1 93 ? -0.752 -5.803 -15.288 1.00 85.69 93 PRO A CA 1
ATOM 736 C C . PRO A 1 93 ? -1.430 -7.107 -14.857 1.00 85.69 93 PRO A C 1
ATOM 738 O O . PRO A 1 93 ? -0.994 -7.809 -13.961 1.00 85.69 93 PRO A O 1
ATOM 741 N N . SER A 1 94 ? -2.535 -7.439 -15.513 1.00 89.00 94 SER A N 1
ATOM 742 C CA . SER A 1 94 ? -3.438 -8.523 -15.083 1.00 89.00 94 SER A CA 1
ATOM 743 C C . SER A 1 94 ? -3.182 -9.871 -15.758 1.00 89.00 94 SER A C 1
ATOM 745 O O . SER A 1 94 ? -3.897 -10.832 -15.489 1.00 89.00 94 SER A O 1
ATOM 747 N N . THR A 1 95 ? -2.192 -9.952 -16.650 1.00 92.38 95 THR A N 1
ATOM 748 C CA . THR A 1 95 ? -1.885 -11.157 -17.431 1.00 92.38 95 THR A CA 1
ATOM 749 C C . THR A 1 95 ? -0.377 -11.374 -17.507 1.00 92.38 95 THR A C 1
ATOM 751 O O . THR A 1 95 ? 0.404 -10.439 -17.313 1.00 92.38 95 THR A O 1
ATOM 754 N N . GLU A 1 96 ? 0.032 -12.607 -17.815 1.00 94.88 96 GLU A N 1
ATOM 755 C CA . GLU A 1 96 ? 1.441 -12.947 -18.046 1.00 94.88 96 GLU A CA 1
ATOM 756 C C . GLU A 1 96 ? 2.034 -12.088 -19.172 1.00 94.88 96 GLU A C 1
ATOM 758 O O . GLU A 1 96 ? 3.089 -11.495 -18.989 1.00 94.88 96 GLU A O 1
ATOM 763 N N . GLU A 1 97 ? 1.309 -11.928 -20.284 1.00 94.12 97 GLU A N 1
ATOM 764 C CA . GLU A 1 97 ? 1.718 -11.097 -21.427 1.00 94.12 97 GLU A CA 1
ATOM 765 C C . GLU A 1 97 ? 1.961 -9.632 -21.024 1.00 94.12 97 GLU A C 1
ATOM 767 O O . GLU A 1 97 ? 2.958 -9.026 -21.431 1.00 94.12 97 GLU A O 1
ATOM 772 N N . HIS A 1 98 ? 1.094 -9.067 -20.170 1.00 89.44 98 HIS A N 1
ATOM 773 C CA . HIS A 1 98 ? 1.300 -7.718 -19.644 1.00 89.44 98 HIS A CA 1
ATOM 774 C C . HIS A 1 98 ? 2.602 -7.634 -18.840 1.00 89.44 98 HIS A C 1
ATOM 776 O O . HIS A 1 98 ? 3.376 -6.701 -19.041 1.00 89.44 98 HIS A O 1
ATOM 782 N N . LEU A 1 99 ? 2.871 -8.598 -17.952 1.00 91.12 99 LEU A N 1
ATOM 783 C CA . LEU A 1 99 ? 4.101 -8.604 -17.159 1.00 91.12 99 LEU A CA 1
ATOM 784 C C . LEU A 1 99 ? 5.350 -8.874 -18.004 1.00 91.12 99 LEU A C 1
ATOM 786 O O . LEU A 1 99 ? 6.376 -8.255 -17.755 1.00 91.12 99 LEU A O 1
ATOM 790 N N . GLU A 1 100 ? 5.299 -9.769 -18.989 1.00 94.06 100 GLU A N 1
ATOM 791 C CA . GLU A 1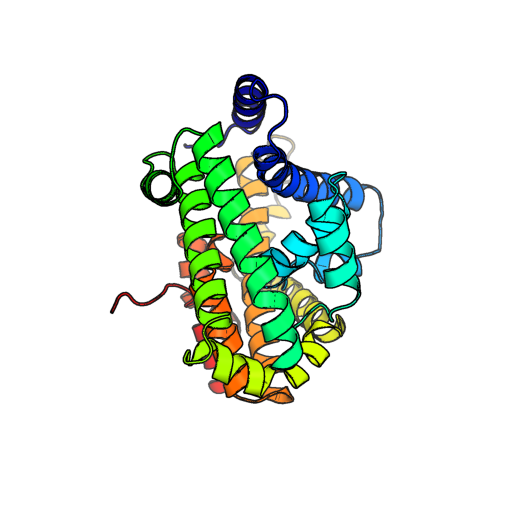 100 ? 6.422 -10.028 -19.903 1.00 94.06 100 GLU A CA 1
ATOM 792 C C . GLU A 1 100 ? 6.802 -8.788 -20.715 1.00 94.06 100 GLU A C 1
ATOM 794 O O . GLU A 1 100 ? 7.986 -8.528 -20.922 1.00 94.06 100 GLU A O 1
ATOM 799 N N . THR A 1 101 ? 5.807 -7.995 -21.112 1.00 89.56 101 THR A N 1
ATOM 800 C CA . THR A 1 101 ? 6.027 -6.716 -21.796 1.00 89.56 101 THR A CA 1
ATOM 801 C C . THR A 1 101 ? 6.582 -5.660 -20.839 1.00 89.56 101 THR A C 1
ATOM 803 O O . THR A 1 101 ? 7.497 -4.915 -21.185 1.00 89.56 101 THR A O 1
ATOM 806 N N . LEU A 1 102 ? 6.042 -5.592 -19.620 1.00 86.44 102 LEU A N 1
ATOM 807 C CA . LEU A 1 102 ? 6.333 -4.522 -18.670 1.00 86.44 102 LEU A CA 1
ATOM 808 C C . LEU A 1 102 ? 7.661 -4.702 -17.929 1.00 86.44 102 LEU A C 1
ATOM 810 O O . LEU A 1 102 ? 8.387 -3.739 -17.695 1.00 86.44 102 LEU A O 1
ATOM 814 N N . CYS A 1 103 ? 7.988 -5.930 -17.545 1.00 91.81 103 CYS A N 1
ATOM 815 C CA . CYS A 1 103 ? 9.115 -6.215 -16.666 1.00 91.81 103 CYS A CA 1
ATOM 816 C C . CYS A 1 103 ? 10.475 -5.747 -17.196 1.00 91.81 103 CYS A C 1
ATOM 818 O O . CYS A 1 103 ? 11.193 -5.103 -16.430 1.00 91.81 103 CYS A O 1
ATOM 820 N N . PRO A 1 104 ? 10.845 -5.984 -18.470 1.00 90.81 104 PRO A N 1
ATOM 821 C CA . PRO A 1 104 ? 12.101 -5.471 -19.014 1.00 90.81 104 PRO A CA 1
ATOM 822 C C . PRO A 1 104 ? 12.205 -3.944 -18.903 1.00 90.81 104 PRO A C 1
ATOM 824 O O . PRO A 1 104 ? 13.234 -3.428 -18.473 1.00 90.81 104 PRO A O 1
ATOM 827 N N . LEU A 1 105 ? 11.111 -3.234 -19.197 1.00 83.88 105 LEU A N 1
ATOM 828 C CA . LEU A 1 105 ? 11.041 -1.771 -19.174 1.00 83.88 105 LEU A CA 1
ATOM 829 C C . LEU A 1 105 ? 11.203 -1.204 -17.760 1.00 83.88 105 LEU A C 1
ATOM 831 O O . LEU A 1 105 ? 11.920 -0.225 -17.545 1.00 83.88 105 LEU A O 1
ATOM 835 N N . VAL A 1 106 ? 10.544 -1.825 -16.779 1.00 82.31 106 VAL A N 1
ATOM 836 C CA . VAL A 1 106 ? 10.620 -1.397 -15.376 1.00 82.31 106 VAL A CA 1
ATOM 837 C C . VAL A 1 106 ? 11.997 -1.689 -14.794 1.00 82.31 106 VAL A C 1
ATOM 839 O O . VAL A 1 106 ? 12.562 -0.836 -14.113 1.00 82.31 106 VAL A O 1
ATOM 842 N N . LEU A 1 107 ? 12.559 -2.868 -15.071 1.00 87.62 107 LEU A N 1
ATOM 843 C CA . LEU A 1 107 ? 13.895 -3.235 -14.602 1.00 87.62 107 LEU A CA 1
ATOM 844 C C . LEU A 1 107 ? 14.973 -2.317 -15.193 1.00 87.62 107 LEU A C 1
ATOM 846 O O . LEU A 1 107 ? 15.867 -1.884 -14.466 1.00 87.62 107 LEU A O 1
ATOM 850 N N . GLU A 1 108 ? 14.870 -1.970 -16.477 1.00 85.19 108 GLU A N 1
ATOM 851 C CA . GLU A 1 108 ? 15.775 -1.013 -17.119 1.00 85.19 108 GLU A CA 1
ATOM 852 C C . GLU A 1 108 ? 15.629 0.392 -16.523 1.00 85.19 108 GLU A C 1
ATOM 854 O O . GLU A 1 108 ? 16.632 1.032 -16.206 1.00 85.19 108 GLU A O 1
ATOM 859 N N . SER A 1 109 ? 14.393 0.838 -16.282 1.00 79.81 109 SER A N 1
ATOM 860 C CA . SER A 1 109 ? 14.120 2.127 -15.635 1.00 79.81 109 SER A CA 1
ATOM 861 C C . SER A 1 109 ? 14.729 2.186 -14.232 1.00 79.81 109 SER A C 1
ATOM 863 O O . SER A 1 109 ? 15.431 3.138 -13.906 1.00 79.81 109 SER A O 1
ATOM 865 N N . MET A 1 110 ? 14.539 1.145 -13.415 1.00 81.06 110 MET A N 1
ATOM 866 C CA . MET A 1 110 ? 15.131 1.059 -12.075 1.00 81.06 110 MET A CA 1
ATOM 867 C C . MET A 1 110 ? 16.662 1.089 -12.112 1.00 81.06 110 MET A C 1
ATOM 869 O O . MET A 1 110 ? 17.269 1.722 -11.249 1.00 81.06 110 MET A O 1
ATOM 873 N N . ARG A 1 111 ? 17.290 0.452 -13.111 1.00 86.12 111 ARG A N 1
ATOM 874 C CA . ARG A 1 111 ? 18.745 0.533 -13.305 1.00 86.12 111 ARG A CA 1
ATOM 875 C C . ARG A 1 111 ? 19.183 1.953 -13.651 1.00 86.12 111 ARG A C 1
ATOM 877 O O . ARG A 1 111 ? 20.100 2.461 -13.026 1.00 86.12 111 ARG A O 1
ATOM 884 N N . CYS A 1 112 ? 18.495 2.609 -14.582 1.00 82.62 112 CYS A N 1
ATOM 885 C CA . CYS A 1 112 ? 18.793 3.990 -14.960 1.00 82.62 112 CYS A CA 1
ATOM 886 C C . CYS A 1 112 ? 18.700 4.944 -13.760 1.00 82.62 112 CYS A C 1
ATOM 888 O O . CYS A 1 112 ? 19.594 5.760 -13.564 1.00 82.62 112 CYS A O 1
ATOM 890 N N . ILE A 1 113 ? 17.670 4.808 -12.917 1.00 80.75 113 ILE A N 1
ATOM 891 C CA . ILE A 1 113 ? 17.563 5.606 -11.688 1.00 80.75 113 ILE A CA 1
ATOM 892 C C . ILE A 1 113 ? 18.737 5.319 -10.749 1.00 80.75 113 ILE A C 1
ATOM 894 O O . ILE A 1 113 ? 19.290 6.251 -10.176 1.00 80.75 113 ILE A O 1
ATOM 898 N N . ALA A 1 114 ? 19.112 4.049 -10.571 1.00 84.44 114 ALA A N 1
ATOM 899 C CA . ALA A 1 114 ? 20.236 3.672 -9.718 1.00 84.44 114 ALA A CA 1
ATOM 900 C C . ALA A 1 114 ? 21.555 4.298 -10.203 1.00 84.44 114 ALA A C 1
ATOM 902 O O . ALA A 1 114 ? 22.275 4.883 -9.395 1.00 84.44 114 ALA A O 1
ATOM 903 N N . ASP A 1 115 ? 21.818 4.235 -11.511 1.00 82.69 115 ASP A N 1
ATOM 904 C CA . ASP A 1 115 ? 23.011 4.807 -12.145 1.00 82.69 115 ASP A CA 1
ATOM 905 C C . ASP A 1 115 ? 23.054 6.339 -11.970 1.00 82.69 115 ASP A C 1
ATOM 907 O O . ASP A 1 115 ? 24.101 6.923 -11.682 1.00 82.69 115 ASP A O 1
ATOM 911 N N . GLU A 1 116 ? 21.905 7.006 -12.098 1.00 81.69 116 GLU A N 1
ATOM 912 C CA . GLU A 1 116 ? 21.780 8.449 -11.881 1.00 81.69 116 GLU A CA 1
ATOM 913 C C . GLU A 1 116 ? 21.968 8.841 -10.408 1.00 81.69 116 GLU A C 1
ATOM 915 O O . GLU A 1 116 ? 22.673 9.801 -10.101 1.00 81.69 116 GLU A O 1
ATOM 920 N N . ILE A 1 117 ? 21.370 8.088 -9.479 1.00 81.50 117 ILE A N 1
ATOM 921 C CA . ILE A 1 117 ? 21.570 8.252 -8.032 1.00 81.50 117 ILE A CA 1
ATOM 922 C C . ILE A 1 117 ? 23.067 8.182 -7.702 1.00 81.50 117 ILE A C 1
ATOM 924 O O . ILE A 1 117 ? 23.596 9.084 -7.048 1.00 81.50 117 ILE A O 1
ATOM 928 N N . GLU A 1 118 ? 23.754 7.150 -8.197 1.00 87.38 118 GLU A N 1
ATOM 929 C CA . GLU A 1 118 ? 25.191 6.966 -7.992 1.00 87.38 118 GLU A CA 1
ATOM 930 C C . GLU A 1 118 ? 25.994 8.112 -8.612 1.00 87.38 118 GLU A C 1
ATOM 932 O O . GLU A 1 118 ? 26.889 8.678 -7.978 1.00 87.38 118 GLU A O 1
ATOM 937 N N . THR A 1 119 ? 25.635 8.523 -9.827 1.00 83.56 119 THR A N 1
ATOM 938 C CA . THR A 1 119 ? 26.329 9.595 -10.542 1.00 83.56 119 THR A CA 1
ATOM 939 C C . THR A 1 119 ? 26.186 10.941 -9.840 1.00 83.56 119 THR A C 1
ATOM 941 O O . THR A 1 119 ? 27.180 11.671 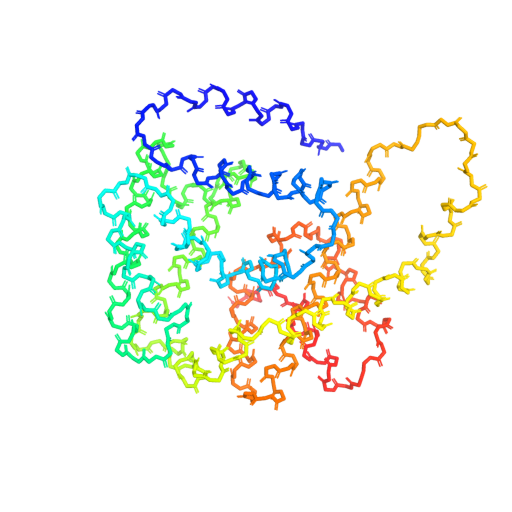-9.739 1.00 83.56 119 THR A O 1
ATOM 944 N N . CYS A 1 120 ? 24.998 11.279 -9.338 1.00 82.75 120 CYS A N 1
ATOM 945 C CA . CYS A 1 120 ? 24.745 12.585 -8.742 1.00 82.75 120 CYS A CA 1
ATOM 946 C C . CYS A 1 120 ? 25.112 12.661 -7.253 1.00 82.75 120 CYS A C 1
ATOM 948 O O . CYS A 1 120 ? 25.751 13.627 -6.843 1.00 82.75 120 CYS A O 1
ATOM 950 N N . ILE A 1 121 ? 24.753 11.654 -6.448 1.00 87.75 121 ILE A N 1
ATOM 951 C CA . ILE A 1 121 ? 25.002 11.655 -4.992 1.00 87.75 121 ILE A CA 1
ATOM 952 C C . ILE A 1 121 ? 26.410 11.137 -4.668 1.00 87.75 121 ILE A C 1
ATOM 954 O O . ILE A 1 121 ? 26.907 11.341 -3.562 1.00 87.75 121 ILE A O 1
ATOM 958 N N . LYS A 1 122 ? 27.081 10.483 -5.629 1.00 91.88 122 LYS A N 1
ATOM 959 C CA . LYS A 1 122 ? 28.334 9.740 -5.403 1.00 91.88 122 LYS A CA 1
ATOM 960 C C . LYS A 1 122 ? 28.169 8.634 -4.357 1.00 91.88 122 LYS A C 1
ATOM 962 O O . LYS A 1 122 ? 29.123 8.296 -3.660 1.00 91.88 122 LYS A O 1
ATOM 967 N N . MET A 1 123 ? 26.954 8.094 -4.255 1.00 90.25 123 MET A N 1
ATOM 968 C CA . MET A 1 123 ? 26.603 6.970 -3.395 1.00 90.25 123 MET A CA 1
ATOM 969 C C . MET A 1 123 ? 25.708 6.002 -4.153 1.00 90.25 123 MET A C 1
ATOM 971 O O . MET A 1 123 ? 24.713 6.421 -4.742 1.00 90.25 123 MET A O 1
ATOM 975 N N . ASP A 1 124 ? 26.021 4.712 -4.089 1.00 93.31 124 ASP A N 1
ATOM 976 C CA . ASP A 1 124 ? 25.108 3.685 -4.584 1.00 93.31 124 ASP A CA 1
ATOM 977 C C . ASP A 1 124 ? 23.879 3.525 -3.655 1.00 93.31 124 ASP A C 1
ATOM 979 O O . ASP A 1 124 ? 23.826 4.039 -2.531 1.00 93.31 124 ASP A O 1
ATOM 983 N N . ILE A 1 125 ? 22.861 2.793 -4.116 1.00 89.12 125 ILE A N 1
ATOM 984 C CA . ILE A 1 125 ? 21.613 2.579 -3.359 1.00 89.12 125 ILE A CA 1
ATOM 985 C C . ILE A 1 125 ? 21.860 1.897 -1.997 1.00 89.12 125 ILE A C 1
ATOM 987 O O . ILE A 1 125 ? 21.153 2.187 -1.027 1.00 89.12 125 ILE A O 1
ATOM 991 N N . PHE A 1 126 ? 22.849 1.005 -1.891 1.00 92.69 126 PHE A N 1
ATOM 992 C CA . PHE A 1 126 ? 23.165 0.313 -0.638 1.00 92.69 126 PHE A CA 1
ATOM 993 C C . PHE A 1 126 ? 23.828 1.260 0.361 1.00 92.69 126 PHE A C 1
ATOM 995 O O . PHE A 1 126 ? 23.486 1.243 1.544 1.00 92.69 126 PHE A O 1
ATOM 1002 N N . GLN A 1 127 ? 24.733 2.113 -0.116 1.00 93.88 127 GLN A N 1
ATOM 1003 C CA . GLN A 1 127 ? 25.358 3.166 0.677 1.00 93.88 127 GLN A CA 1
ATOM 1004 C C . GLN A 1 127 ? 24.322 4.176 1.166 1.00 93.88 127 GLN A C 1
ATOM 1006 O O . GLN A 1 127 ? 24.343 4.544 2.340 1.00 93.88 127 GLN A O 1
ATOM 1011 N N . LEU A 1 128 ? 23.364 4.555 0.314 1.00 89.81 128 LEU A N 1
ATOM 1012 C CA . LEU A 1 128 ? 22.235 5.385 0.727 1.00 89.81 128 LEU A CA 1
ATOM 1013 C C . LEU A 1 128 ? 21.436 4.727 1.845 1.00 89.81 128 LEU A C 1
ATOM 1015 O O . LEU A 1 128 ? 21.236 5.346 2.885 1.00 89.81 128 LEU A O 1
ATOM 1019 N N . ALA A 1 129 ? 21.032 3.466 1.675 1.00 89.81 129 ALA A N 1
ATOM 1020 C CA . ALA A 1 129 ? 20.255 2.741 2.678 1.00 89.81 129 ALA A CA 1
ATOM 1021 C C . ALA A 1 129 ? 21.000 2.602 4.021 1.00 89.81 129 ALA A C 1
ATOM 1023 O O . ALA A 1 129 ? 20.365 2.622 5.080 1.00 89.81 129 ALA A O 1
ATOM 1024 N N . ALA A 1 130 ? 22.331 2.493 3.978 1.00 93.62 130 ALA A N 1
ATOM 1025 C CA . ALA A 1 130 ? 23.215 2.404 5.138 1.00 93.62 130 ALA A CA 1
ATOM 1026 C C . ALA A 1 130 ? 23.659 3.767 5.706 1.00 93.62 130 ALA A C 1
ATOM 1028 O O . ALA A 1 130 ? 24.406 3.794 6.684 1.00 93.62 130 ALA A O 1
ATOM 1029 N N . SER A 1 131 ? 23.222 4.884 5.117 1.00 91.06 131 SER A N 1
ATOM 1030 C CA . SER A 1 131 ? 23.605 6.226 5.555 1.00 91.06 131 SER A CA 1
ATOM 1031 C C . SER A 1 131 ? 23.172 6.503 6.998 1.00 91.06 131 SER A C 1
ATOM 1033 O O . SER A 1 131 ? 22.087 6.111 7.428 1.00 91.06 131 SER A O 1
ATOM 1035 N N . GLU A 1 132 ? 23.993 7.243 7.745 1.00 91.38 132 GLU A N 1
ATOM 1036 C CA . GLU A 1 132 ? 23.616 7.756 9.070 1.00 91.38 132 GLU A CA 1
ATOM 1037 C C . GLU A 1 132 ? 22.546 8.857 8.976 1.00 91.38 132 GLU A C 1
ATOM 1039 O O . GLU A 1 132 ? 21.801 9.101 9.930 1.00 91.38 132 GLU A O 1
ATOM 1044 N N . ASN A 1 133 ? 22.426 9.505 7.812 1.00 88.62 133 ASN A N 1
ATOM 1045 C CA . ASN A 1 133 ? 21.356 10.453 7.547 1.00 88.62 133 ASN A CA 1
ATOM 1046 C C . ASN A 1 133 ? 20.035 9.688 7.366 1.00 88.62 133 ASN A C 1
ATOM 1048 O O . ASN A 1 133 ? 19.862 8.932 6.409 1.00 88.62 133 ASN A O 1
ATOM 1052 N N . LYS A 1 134 ? 19.082 9.913 8.279 1.00 81.94 134 LYS A N 1
ATOM 1053 C CA . LYS A 1 134 ? 17.785 9.215 8.297 1.00 81.94 134 LYS A CA 1
ATOM 1054 C C . LYS A 1 134 ? 16.999 9.368 6.996 1.00 81.94 134 LYS A C 1
ATOM 1056 O O . LYS A 1 134 ? 16.360 8.406 6.579 1.00 81.94 134 LYS A O 1
ATOM 1061 N N . THR A 1 135 ? 17.052 10.536 6.360 1.00 81.62 135 THR A N 1
ATOM 1062 C CA . THR A 1 135 ? 16.344 10.813 5.105 1.00 81.62 135 THR A CA 1
ATOM 1063 C C . THR A 1 135 ? 16.965 10.030 3.954 1.00 81.62 135 THR A C 1
ATOM 1065 O O . THR A 1 135 ? 16.256 9.316 3.247 1.00 81.62 135 THR A O 1
ATOM 1068 N N . LEU A 1 136 ? 18.295 10.077 3.809 1.00 83.56 136 LEU A N 1
ATOM 1069 C CA . LEU A 1 136 ? 19.006 9.297 2.787 1.00 83.56 136 LEU A CA 1
ATOM 1070 C C . LEU A 1 136 ? 18.831 7.789 3.003 1.00 83.56 136 LEU A C 1
ATOM 1072 O O . LEU A 1 136 ? 18.554 7.061 2.050 1.00 83.56 136 LEU A O 1
ATOM 1076 N N . SER A 1 137 ? 18.899 7.334 4.257 1.00 85.75 137 SER A N 1
ATOM 1077 C CA . SER A 1 137 ? 18.625 5.945 4.629 1.00 85.75 137 SER A CA 1
ATOM 1078 C C . SER A 1 137 ? 17.201 5.529 4.288 1.00 85.75 137 SER A C 1
ATOM 1080 O O . SER A 1 137 ? 17.003 4.451 3.725 1.00 85.75 137 SER A O 1
ATOM 1082 N N . ALA A 1 138 ? 16.200 6.363 4.576 1.00 80.25 138 ALA A N 1
ATOM 1083 C CA . ALA A 1 138 ? 14.820 6.086 4.196 1.00 80.25 138 ALA A CA 1
ATOM 1084 C C . ALA A 1 138 ? 14.703 5.922 2.675 1.00 80.25 138 ALA A C 1
ATOM 1086 O O . ALA A 1 138 ? 14.222 4.885 2.220 1.00 80.25 138 ALA A O 1
ATOM 1087 N N . ILE A 1 139 ? 15.221 6.878 1.897 1.00 80.56 139 ILE A N 1
ATOM 1088 C CA . ILE A 1 139 ? 15.197 6.847 0.426 1.00 80.56 139 ILE A CA 1
ATOM 1089 C C . ILE A 1 139 ? 15.893 5.591 -0.115 1.00 80.56 139 ILE A C 1
ATOM 1091 O O . ILE A 1 139 ? 15.309 4.864 -0.916 1.00 80.56 139 ILE A O 1
ATOM 1095 N N . GLY A 1 140 ? 17.104 5.277 0.352 1.00 87.56 140 GLY A N 1
ATOM 1096 C CA . GLY A 1 140 ? 17.816 4.068 -0.068 1.00 87.56 140 GLY A CA 1
ATOM 1097 C C . GLY A 1 140 ? 17.023 2.796 0.249 1.00 87.56 140 GLY A C 1
ATOM 1098 O O . GLY A 1 140 ? 16.858 1.928 -0.609 1.00 87.56 140 GLY A O 1
ATOM 1099 N N . ASN A 1 141 ? 16.434 2.714 1.446 1.00 85.00 141 ASN A N 1
ATOM 1100 C CA . ASN A 1 141 ? 15.561 1.601 1.821 1.00 85.00 141 ASN A CA 1
ATOM 1101 C C . ASN A 1 141 ? 14.299 1.517 0.940 1.00 85.00 141 ASN A C 1
ATOM 1103 O O . ASN A 1 141 ? 13.859 0.405 0.641 1.00 85.00 141 ASN A O 1
ATOM 1107 N N . LEU A 1 142 ? 13.723 2.642 0.497 1.00 82.38 142 LEU A N 1
ATOM 1108 C CA . LEU A 1 142 ? 12.600 2.651 -0.451 1.00 82.38 142 LEU A CA 1
ATOM 1109 C C . LEU A 1 142 ? 12.985 1.982 -1.759 1.00 82.38 142 LEU A C 1
ATOM 1111 O O . LEU A 1 142 ? 12.301 1.060 -2.202 1.00 82.38 142 LEU A O 1
ATOM 1115 N N . PHE A 1 143 ? 14.086 2.439 -2.356 1.00 84.38 143 PHE A N 1
ATOM 1116 C CA . PHE A 1 143 ? 14.566 1.938 -3.635 1.00 84.38 143 PHE A CA 1
ATOM 1117 C C . PHE A 1 143 ? 14.925 0.459 -3.544 1.00 84.38 143 PHE A C 1
ATOM 1119 O O . PHE A 1 143 ? 14.521 -0.316 -4.407 1.00 84.38 143 PHE A O 1
ATOM 1126 N N . MET A 1 144 ? 15.588 0.033 -2.464 1.00 87.25 144 MET A N 1
ATOM 1127 C CA . MET A 1 144 ? 15.894 -1.380 -2.236 1.00 87.25 144 MET A CA 1
ATOM 1128 C C . MET A 1 144 ? 14.635 -2.242 -2.103 1.00 87.25 144 MET A C 1
ATOM 1130 O O . MET A 1 144 ? 14.539 -3.296 -2.734 1.00 87.25 144 MET A O 1
ATOM 1134 N N . ASN A 1 145 ? 13.665 -1.822 -1.285 1.00 84.88 145 ASN A N 1
ATOM 1135 C CA . ASN A 1 145 ? 12.443 -2.597 -1.065 1.00 84.88 145 ASN A CA 1
ATOM 1136 C C . ASN A 1 145 ? 11.578 -2.655 -2.331 1.00 84.88 145 ASN A C 1
ATOM 1138 O O . ASN A 1 145 ? 11.075 -3.725 -2.679 1.00 84.88 145 ASN A O 1
ATOM 1142 N N . THR A 1 146 ? 11.472 -1.534 -3.047 1.00 82.50 146 THR A N 1
ATOM 1143 C CA . THR A 1 146 ? 10.738 -1.421 -4.313 1.00 82.50 146 THR A CA 1
ATOM 1144 C C . THR A 1 146 ? 11.402 -2.248 -5.407 1.00 82.50 146 THR A C 1
ATOM 1146 O O . THR A 1 146 ? 10.746 -3.070 -6.040 1.00 82.50 146 THR A O 1
ATOM 1149 N N . GLY A 1 147 ? 12.720 -2.113 -5.581 1.00 88.12 147 GLY A N 1
ATOM 1150 C CA . GLY A 1 147 ? 13.491 -2.894 -6.545 1.00 88.12 147 GLY A CA 1
ATOM 1151 C C . GLY A 1 147 ? 13.403 -4.388 -6.271 1.00 88.12 147 GLY A C 1
ATOM 1152 O O . GLY A 1 147 ? 13.151 -5.163 -7.187 1.00 88.12 147 GLY A O 1
ATOM 1153 N N . LYS A 1 148 ? 13.503 -4.805 -5.003 1.00 90.25 148 LYS A N 1
ATOM 1154 C CA . LYS A 1 148 ? 13.303 -6.208 -4.629 1.00 90.25 148 LYS A CA 1
ATOM 1155 C C . LYS A 1 148 ? 11.903 -6.708 -4.978 1.00 90.25 148 LYS A C 1
ATOM 1157 O O . LYS A 1 148 ? 11.766 -7.813 -5.490 1.00 90.25 148 LYS A O 1
ATOM 1162 N N . PHE A 1 149 ? 10.870 -5.924 -4.686 1.00 88.44 149 PHE A N 1
ATOM 1163 C CA . PHE A 1 149 ? 9.505 -6.288 -5.048 1.00 88.44 149 PHE A CA 1
ATOM 1164 C C . PHE A 1 149 ? 9.344 -6.455 -6.564 1.00 88.44 149 PHE A C 1
ATOM 1166 O O . PHE A 1 149 ? 8.783 -7.456 -6.996 1.00 88.44 149 PHE A O 1
ATOM 1173 N N . ILE A 1 150 ? 9.867 -5.513 -7.354 1.00 89.81 150 ILE A N 1
ATOM 1174 C CA . ILE A 1 150 ? 9.826 -5.560 -8.821 1.00 89.81 150 ILE A CA 1
ATOM 1175 C C . ILE A 1 150 ? 10.566 -6.791 -9.341 1.00 89.81 150 ILE A C 1
ATOM 1177 O O . ILE A 1 150 ? 10.026 -7.504 -10.179 1.00 89.81 150 ILE A O 1
ATOM 1181 N N . MET A 1 151 ? 11.772 -7.065 -8.836 1.00 92.69 151 MET A N 1
ATOM 1182 C CA . MET A 1 151 ? 12.539 -8.250 -9.224 1.00 92.69 151 MET A CA 1
ATOM 1183 C C . MET A 1 151 ? 11.759 -9.532 -8.941 1.00 92.69 151 MET A C 1
ATOM 1185 O O . MET A 1 151 ? 11.628 -10.356 -9.837 1.00 92.69 151 MET A O 1
ATOM 1189 N N . ASP A 1 152 ? 11.179 -9.668 -7.746 1.00 93.62 152 ASP A N 1
ATOM 1190 C CA . ASP A 1 152 ? 10.354 -10.829 -7.413 1.00 93.62 152 ASP A CA 1
ATOM 1191 C C . ASP A 1 152 ? 9.119 -10.899 -8.337 1.00 93.62 152 ASP A C 1
ATOM 1193 O O . ASP A 1 152 ? 8.806 -11.958 -8.862 1.00 93.62 152 ASP A O 1
ATOM 1197 N N . LEU A 1 153 ? 8.422 -9.791 -8.606 1.00 91.56 153 LEU A N 1
ATOM 1198 C CA . LEU A 1 153 ? 7.254 -9.775 -9.502 1.00 91.56 153 LEU A CA 1
ATOM 1199 C C . LEU A 1 153 ? 7.619 -10.140 -10.957 1.00 91.56 153 LEU A C 1
ATOM 1201 O O . LEU A 1 153 ? 6.814 -10.725 -11.688 1.00 91.56 153 LEU A O 1
ATOM 1205 N N . CYS A 1 154 ? 8.833 -9.799 -11.380 1.00 95.00 154 CYS A N 1
ATOM 1206 C CA . CYS A 1 154 ? 9.340 -10.046 -12.724 1.00 95.00 154 CYS A CA 1
ATOM 1207 C C . CYS A 1 154 ? 10.042 -11.393 -12.902 1.00 95.00 154 CYS A C 1
ATOM 1209 O O . CYS A 1 154 ? 10.216 -11.834 -14.038 1.00 95.00 154 CYS A O 1
ATOM 1211 N N . ASP A 1 155 ? 10.390 -12.067 -11.811 1.00 96.56 155 ASP A N 1
ATOM 1212 C CA . ASP A 1 155 ? 10.893 -13.432 -11.831 1.00 96.56 155 ASP A CA 1
ATOM 1213 C C . ASP A 1 155 ? 9.740 -14.427 -12.045 1.00 96.56 155 ASP A C 1
ATOM 1215 O O . ASP A 1 155 ? 8.795 -14.506 -11.256 1.00 96.56 155 ASP A O 1
ATOM 1219 N N . LYS A 1 156 ? 9.829 -15.195 -13.138 1.00 96.19 156 LYS A N 1
ATOM 1220 C CA . LYS A 1 156 ? 8.829 -16.193 -13.544 1.00 96.19 156 LYS A CA 1
ATOM 1221 C C . LYS A 1 156 ? 8.676 -17.330 -12.540 1.00 96.19 156 LYS A C 1
ATOM 1223 O O . LYS A 1 156 ? 7.593 -17.901 -12.435 1.00 96.19 156 LYS A O 1
ATOM 1228 N N . GLU A 1 157 ? 9.731 -17.628 -11.793 1.00 96.56 157 GLU A N 1
ATOM 1229 C CA . GLU A 1 157 ? 9.736 -18.720 -10.823 1.00 96.56 157 GLU A CA 1
ATOM 1230 C C . GLU A 1 157 ? 9.289 -18.268 -9.428 1.00 96.56 157 GLU A C 1
ATOM 1232 O O . GLU A 1 157 ? 9.088 -19.101 -8.538 1.00 96.56 157 GLU A O 1
ATOM 1237 N N . SER A 1 158 ? 9.096 -16.961 -9.218 1.00 95.44 158 SER A N 1
ATOM 1238 C CA . SER A 1 158 ? 8.759 -16.438 -7.903 1.00 95.44 158 SER A CA 1
ATOM 1239 C C . SER A 1 158 ? 7.313 -16.744 -7.509 1.00 95.44 158 SER A C 1
ATOM 1241 O O . SER A 1 158 ? 6.359 -16.625 -8.287 1.00 95.44 158 SER A O 1
ATOM 1243 N N . ASP A 1 159 ? 7.127 -17.056 -6.228 1.00 94.38 159 ASP A N 1
ATOM 1244 C CA . ASP A 1 159 ? 5.789 -17.212 -5.660 1.00 94.38 159 ASP A CA 1
ATOM 1245 C C . ASP A 1 159 ? 5.001 -15.900 -5.680 1.00 94.38 159 ASP A C 1
ATOM 1247 O O . ASP A 1 159 ? 3.777 -15.923 -5.786 1.00 94.38 159 ASP A O 1
ATOM 1251 N N . LEU A 1 160 ? 5.687 -14.752 -5.627 1.00 91.06 160 LEU A N 1
ATOM 1252 C CA . LEU A 1 160 ? 5.031 -13.450 -5.693 1.00 91.06 160 LEU A CA 1
ATOM 1253 C C . LEU A 1 160 ? 4.331 -13.259 -7.040 1.00 91.06 160 LEU A C 1
ATOM 1255 O O . LEU A 1 160 ? 3.156 -12.903 -7.051 1.00 91.06 160 LEU A O 1
ATOM 1259 N N . ARG A 1 161 ? 5.023 -13.518 -8.158 1.00 93.62 161 ARG A N 1
ATOM 1260 C CA . ARG A 1 161 ? 4.446 -13.396 -9.503 1.00 93.62 161 ARG A CA 1
ATOM 1261 C C . ARG A 1 161 ? 3.272 -14.349 -9.675 1.00 93.62 161 ARG A C 1
ATOM 1263 O O . ARG A 1 161 ? 2.205 -13.934 -10.123 1.00 93.62 161 ARG A O 1
ATOM 1270 N N . ARG A 1 162 ? 3.456 -15.609 -9.269 1.00 95.50 162 ARG A N 1
ATOM 1271 C CA . ARG A 1 162 ? 2.430 -16.656 -9.356 1.00 95.50 162 ARG A CA 1
ATOM 1272 C C . ARG A 1 162 ? 1.159 -16.264 -8.597 1.00 95.50 162 ARG A C 1
ATOM 1274 O O . ARG A 1 162 ? 0.067 -16.313 -9.159 1.00 95.50 162 ARG A O 1
ATOM 1281 N N . ASN A 1 163 ? 1.305 -15.835 -7.342 1.00 93.81 163 ASN A N 1
ATOM 1282 C CA . ASN A 1 163 ? 0.186 -15.438 -6.484 1.00 93.81 163 ASN A CA 1
ATOM 1283 C C . ASN A 1 163 ? -0.483 -14.147 -6.971 1.00 93.81 163 ASN A C 1
ATOM 1285 O O . ASN A 1 163 ? -1.713 -14.046 -6.954 1.00 93.81 163 ASN A O 1
ATOM 1289 N N . TYR A 1 164 ? 0.320 -13.190 -7.449 1.00 91.88 164 TYR A N 1
ATOM 1290 C CA . TYR A 1 164 ? -0.168 -11.961 -8.058 1.00 91.88 164 TYR A CA 1
ATOM 1291 C C . TYR A 1 164 ? -1.042 -12.263 -9.273 1.00 91.88 164 TYR A C 1
ATOM 1293 O O . TYR A 1 164 ? -2.213 -11.905 -9.265 1.00 91.88 164 TYR A O 1
ATOM 1301 N N . LEU A 1 165 ? -0.531 -12.987 -10.273 1.00 94.56 165 LEU A N 1
ATOM 1302 C CA . LEU A 1 165 ? -1.276 -13.303 -11.498 1.00 94.56 165 LEU A CA 1
ATOM 1303 C C . LEU A 1 165 ? -2.539 -14.122 -11.240 1.00 94.56 165 LEU A C 1
ATOM 1305 O O . LEU A 1 165 ? -3.548 -13.901 -11.904 1.00 94.56 165 LEU A O 1
ATOM 1309 N N . ALA A 1 166 ? -2.514 -15.015 -10.248 1.00 95.25 166 ALA A N 1
ATOM 1310 C CA . ALA A 1 166 ? -3.694 -15.771 -9.838 1.00 95.25 166 ALA A CA 1
ATOM 1311 C C . ALA A 1 166 ? -4.834 -14.876 -9.311 1.00 95.25 166 ALA A C 1
ATOM 1313 O O . ALA A 1 166 ? -5.991 -15.287 -9.341 1.00 95.25 166 ALA A O 1
ATOM 1314 N N . SER A 1 167 ? -4.516 -13.663 -8.848 1.00 91.94 167 SER A N 1
ATOM 1315 C CA . SER A 1 167 ? -5.474 -12.719 -8.257 1.00 91.94 167 SER A CA 1
ATOM 1316 C C . SER A 1 167 ? -5.631 -11.417 -9.059 1.00 91.94 167 SER A C 1
ATOM 1318 O O . SER A 1 167 ? -6.524 -10.623 -8.765 1.00 91.94 167 SER A O 1
ATOM 1320 N N . ALA A 1 168 ? -4.775 -11.170 -10.056 1.00 89.19 168 ALA A N 1
ATOM 1321 C CA . ALA A 1 168 ? -4.579 -9.848 -10.651 1.00 89.19 168 ALA A CA 1
ATOM 1322 C C . ALA A 1 168 ? -5.795 -9.332 -11.430 1.00 89.19 168 ALA A C 1
ATOM 1324 O O . ALA A 1 168 ? -6.008 -8.123 -11.483 1.00 89.19 168 ALA A O 1
ATOM 1325 N N . SER A 1 169 ? -6.600 -10.222 -12.018 1.00 88.25 169 SER A N 1
ATOM 1326 C CA . SER A 1 169 ? -7.836 -9.839 -12.710 1.00 88.25 169 SER A CA 1
ATOM 1327 C C . SER A 1 169 ? -8.859 -9.241 -11.742 1.00 88.25 169 SER A C 1
ATOM 1329 O O . SER A 1 169 ? -9.288 -8.111 -11.943 1.00 88.25 169 SER A O 1
ATOM 1331 N N . CYS A 1 170 ? -9.169 -9.941 -10.647 1.00 89.81 170 CYS A N 1
ATOM 1332 C CA . CYS A 1 170 ? -10.093 -9.439 -9.626 1.00 89.81 170 CYS A CA 1
ATOM 1333 C C . CYS A 1 170 ? -9.526 -8.207 -8.910 1.00 89.81 170 CYS A C 1
ATOM 1335 O O . CYS A 1 170 ? -10.231 -7.227 -8.680 1.00 89.81 170 CYS A O 1
ATOM 1337 N N . PHE A 1 171 ? -8.224 -8.233 -8.611 1.00 81.50 171 PHE A N 1
ATOM 1338 C CA . PHE A 1 171 ? -7.528 -7.112 -7.990 1.00 81.50 171 PHE A CA 1
ATOM 1339 C C . PHE A 1 171 ? -7.645 -5.832 -8.833 1.00 81.50 171 PHE A C 1
ATOM 1341 O O . PHE A 1 171 ? -7.937 -4.764 -8.302 1.00 81.50 171 PHE A O 1
ATOM 1348 N N . LYS A 1 172 ? -7.459 -5.944 -10.155 1.00 85.19 172 LYS A N 1
ATOM 1349 C CA . LYS A 1 172 ? -7.610 -4.831 -11.098 1.00 85.19 172 LYS A CA 1
ATOM 1350 C C . LYS A 1 172 ? -9.016 -4.241 -11.052 1.00 85.19 172 LYS A C 1
ATOM 1352 O O . LYS A 1 172 ? -9.132 -3.022 -10.998 1.00 85.19 172 LYS A O 1
ATOM 1357 N N . ASP A 1 173 ? -10.053 -5.071 -11.065 1.00 84.69 173 ASP A N 1
ATOM 1358 C CA . ASP A 1 173 ? -11.435 -4.583 -11.056 1.00 84.69 173 ASP A CA 1
ATOM 1359 C C . ASP A 1 173 ? -11.738 -3.794 -9.774 1.00 84.69 173 ASP A C 1
ATOM 1361 O O . ASP A 1 173 ? -12.376 -2.745 -9.832 1.00 84.69 173 ASP A O 1
ATOM 1365 N N . LEU A 1 174 ? -11.204 -4.243 -8.632 1.00 82.50 174 LEU A N 1
ATOM 1366 C CA . LEU A 1 174 ? -11.381 -3.554 -7.355 1.00 82.50 174 LEU A CA 1
ATOM 1367 C C . LEU A 1 174 ? -10.565 -2.260 -7.234 1.00 82.50 174 LEU A C 1
ATOM 1369 O O . LEU A 1 174 ? -10.995 -1.345 -6.546 1.00 82.50 174 LEU A O 1
ATOM 1373 N N . VAL A 1 175 ? -9.392 -2.181 -7.866 1.00 77.38 175 VAL A N 1
ATOM 1374 C CA . VAL A 1 175 ? -8.543 -0.975 -7.841 1.00 77.38 175 VAL A CA 1
ATOM 1375 C C . VAL A 1 175 ? -9.004 0.080 -8.843 1.00 77.38 175 VAL A C 1
ATOM 1377 O O . VAL A 1 175 ? -8.859 1.272 -8.591 1.00 77.38 175 VAL A O 1
ATOM 1380 N N . VAL A 1 176 ? -9.550 -0.338 -9.986 1.00 80.38 176 VAL A N 1
ATOM 1381 C CA . VAL A 1 176 ? -10.078 0.590 -10.997 1.00 80.38 176 VAL A CA 1
ATOM 1382 C C . VAL A 1 176 ? -11.383 1.239 -10.529 1.00 80.38 176 VAL A C 1
ATOM 1384 O O . VAL A 1 176 ? -11.659 2.376 -10.911 1.00 80.38 176 VAL A O 1
ATOM 1387 N N . ASP A 1 177 ? -12.172 0.548 -9.703 1.00 81.31 177 ASP A N 1
ATOM 1388 C CA . ASP A 1 177 ? -13.329 1.131 -9.025 1.00 81.31 177 ASP A CA 1
ATOM 1389 C C . ASP A 1 177 ? -12.878 1.921 -7.778 1.00 81.31 177 ASP A C 1
ATOM 1391 O O . ASP A 1 177 ? -12.379 1.326 -6.823 1.00 81.31 177 ASP A O 1
ATOM 1395 N N . PRO A 1 178 ? -13.045 3.255 -7.732 1.00 78.81 178 PRO A N 1
ATOM 1396 C CA . PRO A 1 178 ? -12.666 4.034 -6.557 1.00 78.81 178 PRO A CA 1
ATOM 1397 C C . PRO A 1 178 ? -13.627 3.841 -5.374 1.00 78.81 178 PRO A C 1
ATOM 1399 O O . PRO A 1 178 ? -13.277 4.207 -4.251 1.00 78.81 178 PRO A O 1
A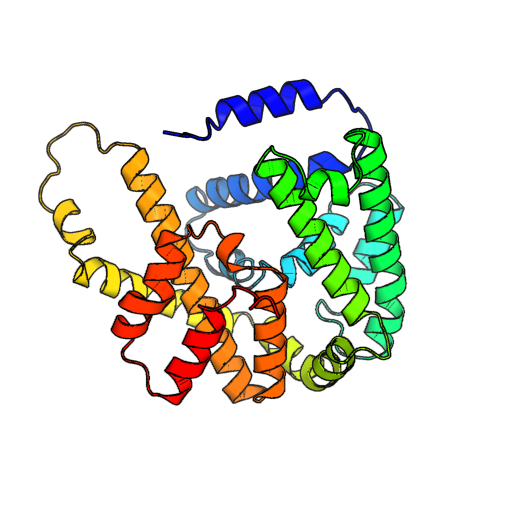TOM 1402 N N . GLU A 1 179 ? -14.831 3.297 -5.579 1.00 88.50 179 GLU A N 1
ATOM 1403 C CA . GLU A 1 179 ? -15.874 3.293 -4.550 1.00 88.50 179 GLU A CA 1
ATOM 1404 C C . GLU A 1 179 ? -15.517 2.469 -3.297 1.00 88.50 179 GLU A C 1
ATOM 1406 O O . GLU A 1 179 ? -15.709 2.988 -2.193 1.00 88.50 179 GLU A O 1
ATOM 1411 N N . PRO A 1 180 ? -14.953 1.243 -3.384 1.00 87.31 180 PRO A N 1
ATOM 1412 C CA . PRO A 1 180 ? -14.529 0.479 -2.206 1.00 87.31 180 PRO A CA 1
ATOM 1413 C C . PRO A 1 180 ? -13.492 1.238 -1.373 1.00 87.31 180 PRO A C 1
ATOM 1415 O O . PRO A 1 180 ? -13.626 1.365 -0.156 1.00 87.31 180 PRO A O 1
ATOM 1418 N N . THR A 1 181 ? -12.501 1.815 -2.049 1.00 84.25 181 THR A N 1
ATOM 1419 C CA . THR A 1 181 ? -11.453 2.650 -1.458 1.00 84.25 181 THR A CA 1
ATOM 1420 C C . THR A 1 181 ? -12.041 3.872 -0.751 1.00 84.25 181 THR A C 1
ATOM 1422 O O . THR A 1 181 ? -11.753 4.126 0.421 1.00 84.25 181 THR A O 1
ATOM 1425 N N . MET A 1 182 ? -12.920 4.607 -1.437 1.00 85.56 182 MET A N 1
ATOM 1426 C CA . MET A 1 182 ? -13.568 5.805 -0.904 1.00 85.56 182 MET A CA 1
ATOM 1427 C C . MET A 1 182 ? -14.494 5.508 0.269 1.00 85.56 182 MET A C 1
ATOM 1429 O O . MET A 1 182 ? -14.536 6.267 1.238 1.00 85.56 182 MET A O 1
ATOM 1433 N N . LYS A 1 183 ? -15.235 4.402 0.208 1.00 92.31 183 LYS A N 1
ATOM 1434 C CA . LYS A 1 183 ? -16.052 3.917 1.318 1.00 92.31 183 LYS A CA 1
ATOM 1435 C C . LYS A 1 183 ? -15.179 3.633 2.543 1.00 92.31 183 LYS A C 1
ATOM 1437 O O . LYS A 1 183 ? -15.437 4.215 3.593 1.00 92.31 183 LYS A O 1
ATOM 1442 N N . CYS A 1 184 ? -14.118 2.840 2.392 1.00 93.25 184 CYS A N 1
ATOM 1443 C CA . CYS A 1 184 ? -13.195 2.520 3.482 1.00 93.25 184 CYS A CA 1
ATOM 1444 C C . CYS A 1 184 ? -12.547 3.765 4.101 1.00 93.25 184 CYS A C 1
ATOM 1446 O O . CYS A 1 184 ? -12.400 3.843 5.319 1.00 93.25 184 CYS A O 1
ATOM 1448 N N . HIS A 1 185 ? -12.202 4.760 3.281 1.00 89.69 185 HIS A N 1
ATOM 1449 C CA . HIS A 1 185 ? -11.641 6.018 3.765 1.00 89.69 185 HIS A CA 1
ATOM 1450 C C . HIS A 1 185 ? -12.652 6.847 4.569 1.00 89.69 185 HIS A C 1
ATOM 1452 O O . HIS A 1 185 ? -12.335 7.330 5.655 1.00 89.69 185 HIS A O 1
ATOM 1458 N N . ARG A 1 186 ? -13.890 6.991 4.076 1.00 91.88 186 ARG A N 1
ATOM 1459 C CA . ARG A 1 186 ? -14.966 7.694 4.802 1.00 91.88 186 ARG A CA 1
ATOM 1460 C C . ARG A 1 186 ? -15.269 7.025 6.143 1.00 91.88 186 ARG A C 1
ATOM 1462 O O . ARG A 1 186 ? -15.391 7.715 7.151 1.00 91.88 186 ARG A O 1
ATOM 1469 N N . GLU A 1 187 ? -15.337 5.696 6.161 1.00 95.25 187 GLU A N 1
ATOM 1470 C CA . GLU A 1 187 ? -15.499 4.922 7.395 1.00 95.25 187 GLU A CA 1
ATOM 1471 C C . GLU A 1 187 ? -14.318 5.126 8.348 1.00 95.25 187 GLU A C 1
ATOM 1473 O O . GLU A 1 187 ? -14.531 5.356 9.534 1.00 95.25 187 GLU A O 1
ATOM 1478 N N . GLY A 1 188 ? -13.085 5.119 7.835 1.00 93.94 188 GLY A N 1
ATOM 1479 C CA . GLY A 1 188 ? -11.884 5.359 8.633 1.00 93.94 188 GLY A CA 1
ATOM 1480 C C . GLY A 1 188 ? -11.879 6.721 9.321 1.00 93.94 188 GLY A C 1
ATOM 1481 O O . GLY A 1 188 ? -11.575 6.787 10.509 1.00 93.94 188 GLY A O 1
ATOM 1482 N N . ASN A 1 189 ? -12.275 7.786 8.613 1.00 92.12 189 ASN A N 1
ATOM 1483 C CA . ASN A 1 189 ? -12.423 9.120 9.207 1.00 92.12 189 ASN A CA 1
ATOM 1484 C C . ASN A 1 189 ? -13.475 9.115 10.327 1.00 92.12 189 ASN A C 1
ATOM 1486 O O . ASN A 1 189 ? -13.184 9.520 11.449 1.00 92.12 189 ASN A O 1
ATOM 1490 N N . ALA A 1 190 ? -14.672 8.581 10.057 1.00 94.50 190 ALA A N 1
ATOM 1491 C CA . ALA A 1 190 ? -15.746 8.525 11.049 1.00 94.50 190 ALA A CA 1
ATOM 1492 C C . ALA A 1 190 ? -15.346 7.723 12.303 1.00 94.50 190 ALA A C 1
ATOM 1494 O O . ALA A 1 190 ? -15.630 8.127 13.430 1.00 94.50 190 ALA A O 1
ATOM 1495 N N . VAL A 1 191 ? -14.658 6.596 12.117 1.00 95.69 191 VAL A N 1
ATOM 1496 C CA . VAL A 1 191 ? -14.143 5.760 13.207 1.00 95.69 191 VAL A CA 1
ATOM 1497 C C . VAL A 1 191 ? -13.064 6.490 14.003 1.00 95.69 191 VAL A C 1
ATOM 1499 O O . VAL A 1 191 ? -13.090 6.449 15.234 1.00 95.69 191 VAL A O 1
ATOM 1502 N N . TYR A 1 192 ? -12.134 7.173 13.332 1.00 93.19 192 TYR A N 1
ATOM 1503 C CA . TYR A 1 192 ? -11.097 7.937 14.017 1.00 93.19 192 TYR A CA 1
ATOM 1504 C C . TYR A 1 192 ? -11.686 9.087 14.839 1.00 93.19 192 TYR A C 1
ATOM 1506 O O . TYR A 1 192 ? -11.292 9.262 15.987 1.00 93.19 192 TYR A O 1
ATOM 1514 N N . GLU A 1 193 ? -12.678 9.818 14.324 1.00 91.50 193 GLU A N 1
ATOM 1515 C CA . GLU A 1 193 ? -13.353 10.871 15.093 1.00 91.50 193 GLU A CA 1
ATOM 1516 C C . GLU A 1 193 ? -13.969 10.336 16.394 1.00 91.50 193 GLU A C 1
ATOM 1518 O O . GLU A 1 193 ? -13.892 10.982 17.443 1.00 91.50 193 GLU A O 1
ATOM 1523 N N . LEU A 1 194 ? -14.588 9.151 16.347 1.00 93.50 194 LEU A N 1
ATOM 1524 C CA . LEU A 1 194 ? -15.141 8.498 17.535 1.00 93.50 194 LEU A CA 1
ATOM 1525 C C . LEU A 1 194 ? -14.036 8.044 18.494 1.00 93.50 194 LEU A C 1
ATOM 1527 O O . LEU A 1 194 ? -14.166 8.230 19.705 1.00 93.50 194 LEU A O 1
ATOM 1531 N N . TYR A 1 195 ? -12.941 7.499 17.965 1.00 92.44 195 TYR A N 1
ATOM 1532 C CA . TYR A 1 195 ? -11.776 7.108 18.754 1.00 92.44 195 TYR A CA 1
ATOM 1533 C C . TYR A 1 195 ? -11.155 8.315 19.467 1.00 92.44 195 TYR A C 1
ATOM 1535 O O . TYR A 1 195 ? -10.980 8.287 20.686 1.00 92.44 195 TYR A O 1
ATOM 1543 N N . ALA A 1 196 ? -10.912 9.411 18.749 1.00 89.62 196 ALA A N 1
ATOM 1544 C CA . ALA A 1 196 ? -10.364 10.644 19.299 1.00 89.62 196 ALA A CA 1
ATOM 1545 C C . ALA A 1 196 ? -11.284 11.255 20.374 1.00 89.62 196 ALA A C 1
ATOM 1547 O O . ALA A 1 196 ? -10.808 11.654 21.439 1.00 89.62 196 ALA A O 1
ATOM 1548 N N . LYS A 1 197 ? -12.612 11.236 20.165 1.00 88.06 197 LYS A N 1
ATOM 1549 C CA . LYS A 1 197 ? -13.599 11.611 21.199 1.00 88.06 197 LYS A CA 1
ATOM 1550 C C . LYS A 1 197 ? -13.517 10.704 22.426 1.00 88.06 197 LYS A C 1
ATOM 1552 O O . LYS A 1 197 ? -13.554 11.208 23.543 1.00 88.06 197 LYS A O 1
ATOM 1557 N N . SER A 1 198 ? -13.380 9.389 22.241 1.00 87.56 198 SER A N 1
ATOM 1558 C CA . SER A 1 198 ? -13.308 8.424 23.351 1.00 87.56 198 SER A CA 1
ATOM 1559 C C . SER A 1 198 ? -12.076 8.617 24.239 1.00 87.56 198 SER A C 1
ATOM 1561 O O . SER A 1 198 ? -12.121 8.347 25.438 1.00 87.56 198 SER A O 1
ATOM 1563 N N . LEU A 1 199 ? -10.991 9.134 23.662 1.00 84.12 199 LEU A N 1
ATOM 1564 C CA . LEU A 1 199 ? -9.764 9.475 24.373 1.00 84.12 199 LEU A CA 1
ATOM 1565 C C . LEU A 1 199 ? -9.793 10.881 24.994 1.00 84.12 199 LEU A C 1
ATOM 1567 O O . LEU A 1 199 ? -8.795 11.293 25.578 1.00 84.12 199 LEU A O 1
ATOM 1571 N N . ASN A 1 200 ? -10.912 11.607 24.883 1.00 75.81 200 ASN A N 1
ATOM 1572 C CA . ASN A 1 200 ? -11.057 13.025 25.228 1.00 75.81 200 ASN A CA 1
ATOM 1573 C C . ASN A 1 200 ? -10.099 13.972 24.482 1.00 75.81 200 ASN A C 1
ATOM 1575 O O . ASN A 1 200 ? -10.026 15.143 24.841 1.00 75.81 200 ASN A O 1
ATOM 1579 N N . LEU A 1 201 ? -9.436 13.519 23.412 1.00 64.06 201 LEU A N 1
ATOM 1580 C CA . LEU A 1 201 ? -8.500 14.342 22.631 1.00 64.06 201 LEU A CA 1
ATOM 1581 C C . LEU A 1 201 ? -9.204 15.551 21.989 1.00 64.06 201 LEU A C 1
ATOM 1583 O O . LEU A 1 201 ? -8.624 16.617 21.859 1.00 64.06 201 LEU A O 1
ATOM 1587 N N . LEU A 1 202 ? -10.494 15.411 21.669 1.00 57.72 202 LEU A N 1
ATOM 1588 C CA . LEU A 1 202 ? -11.308 16.469 21.057 1.00 57.72 202 LEU A CA 1
ATOM 1589 C C . LEU A 1 202 ? -12.106 17.319 22.068 1.00 57.72 202 LEU A C 1
ATOM 1591 O O . LEU A 1 202 ? -12.722 18.309 21.681 1.00 57.72 202 LEU A O 1
ATOM 1595 N N . ALA A 1 203 ? -12.142 16.942 23.352 1.00 51.88 203 ALA A N 1
ATOM 1596 C CA . ALA A 1 203 ? -12.943 17.631 24.375 1.00 51.88 203 ALA A CA 1
ATOM 1597 C C . ALA A 1 203 ? -12.196 18.804 25.039 1.00 51.88 203 ALA A C 1
ATOM 1599 O O . ALA A 1 203 ? -12.830 19.757 25.495 1.00 51.88 203 ALA A O 1
ATOM 1600 N N . GLU A 1 204 ? -10.861 18.772 25.053 1.00 51.78 204 GLU A N 1
ATOM 1601 C CA . GLU A 1 204 ? -10.029 19.898 25.510 1.00 51.78 204 GLU A CA 1
ATOM 1602 C C . GLU A 1 204 ? -10.072 21.082 24.522 1.00 51.78 204 GLU A C 1
ATOM 1604 O O . GLU A 1 204 ? -9.889 22.228 24.921 1.00 51.78 204 GLU A O 1
ATOM 1609 N N . GLN A 1 205 ? -10.452 20.843 23.261 1.00 49.94 205 GLN A N 1
ATOM 1610 C CA . GLN A 1 205 ? -10.545 21.872 22.217 1.00 49.94 205 GLN A CA 1
ATOM 1611 C C . GLN A 1 205 ? -11.805 22.753 22.307 1.00 49.94 205 GLN A C 1
ATOM 1613 O O . GLN A 1 205 ? -11.815 23.868 21.790 1.00 49.94 205 GLN A O 1
ATOM 1618 N N . SER A 1 206 ? -12.885 22.297 22.959 1.00 49.25 206 SER A N 1
ATOM 1619 C CA . SER A 1 206 ? -14.140 23.067 23.011 1.00 49.25 206 SER A CA 1
ATOM 1620 C C . SER A 1 206 ? -14.256 24.024 24.202 1.00 49.25 206 SER A C 1
ATOM 1622 O O . SER A 1 206 ? -15.204 24.806 24.234 1.00 49.25 206 SER A O 1
ATOM 1624 N N . ASN A 1 207 ? -13.339 23.968 25.180 1.00 44.66 207 ASN A N 1
ATOM 1625 C CA . ASN A 1 207 ? -13.474 24.704 26.447 1.00 44.66 207 ASN A CA 1
ATOM 1626 C C . ASN A 1 207 ? -12.365 25.724 26.770 1.00 44.66 207 ASN A C 1
ATOM 1628 O O . ASN A 1 207 ? -12.545 26.473 27.726 1.00 44.66 207 ASN A O 1
ATOM 1632 N N . GLU A 1 208 ? -11.295 25.848 25.981 1.00 46.16 208 GLU A N 1
ATOM 1633 C CA . GLU A 1 208 ? -10.302 26.927 26.142 1.00 46.16 208 GLU A CA 1
ATOM 1634 C C . GLU A 1 208 ? -9.919 27.549 24.789 1.00 46.16 208 GLU A C 1
ATOM 1636 O O . GLU A 1 208 ? -8.791 27.459 24.324 1.00 46.16 208 GLU A O 1
ATOM 1641 N N . VAL A 1 209 ? -10.862 28.263 24.164 1.00 44.97 209 VAL A N 1
ATOM 1642 C CA . VAL A 1 209 ? -10.493 29.397 23.297 1.00 44.97 209 VAL A CA 1
ATOM 1643 C C . VAL A 1 209 ? -10.418 30.632 24.191 1.00 44.97 209 VAL A C 1
ATOM 1645 O O . VAL A 1 209 ? -11.299 31.490 24.199 1.00 44.97 209 VAL A O 1
ATOM 1648 N N . THR A 1 210 ? -9.380 30.679 25.020 1.00 43.81 210 THR A N 1
ATOM 1649 C CA . THR A 1 210 ? -8.811 31.948 25.472 1.00 43.81 210 THR A CA 1
ATOM 1650 C C . THR A 1 210 ? -7.644 32.242 24.555 1.00 43.81 210 THR A C 1
ATOM 1652 O O . THR A 1 210 ? -6.713 31.449 24.478 1.00 43.81 210 THR A O 1
ATOM 1655 N N . ASP A 1 211 ? -7.744 33.358 23.836 1.00 50.72 211 ASP A N 1
ATOM 1656 C CA . ASP A 1 211 ? -6.726 33.894 22.940 1.00 50.72 211 ASP A CA 1
ATOM 1657 C C . ASP A 1 211 ? -5.310 33.719 23.515 1.00 50.72 211 ASP A C 1
ATOM 1659 O O . ASP A 1 211 ? -4.966 34.369 24.505 1.00 50.72 211 ASP A O 1
ATOM 1663 N N . ASN A 1 212 ? -4.519 32.822 22.912 1.00 48.62 212 ASN A N 1
ATOM 1664 C CA . ASN A 1 212 ? -3.095 32.956 22.567 1.00 48.62 212 ASN A CA 1
ATOM 1665 C C . ASN A 1 212 ? -2.410 31.578 22.491 1.00 48.62 212 ASN A C 1
ATOM 1667 O O . ASN A 1 212 ? -2.354 30.847 23.472 1.00 48.62 212 ASN A O 1
ATOM 1671 N N . GLU A 1 213 ? -1.823 31.297 21.324 1.00 49.28 213 GLU A N 1
ATOM 1672 C CA . GLU A 1 213 ? -0.790 30.274 21.092 1.00 49.28 213 GLU A CA 1
ATOM 1673 C C . GLU A 1 213 ? -1.201 28.813 21.363 1.00 49.28 213 GLU A C 1
ATOM 1675 O O . GLU A 1 213 ? -0.644 28.136 22.225 1.00 49.28 213 GLU A O 1
ATOM 1680 N N . VAL A 1 214 ? -2.095 28.267 20.527 1.00 50.03 214 VAL A N 1
ATOM 1681 C CA . VAL A 1 214 ? -1.998 26.831 20.203 1.00 50.03 214 VAL A CA 1
ATOM 1682 C C . VAL A 1 214 ? -0.630 26.648 19.544 1.00 50.03 214 VAL A C 1
ATOM 1684 O O . VAL A 1 214 ? -0.355 27.275 18.520 1.00 50.03 214 VAL A O 1
ATOM 1687 N N . SER A 1 215 ? 0.274 25.889 20.167 1.00 51.44 215 SER A N 1
ATOM 1688 C CA . SER A 1 215 ? 1.596 25.676 19.581 1.00 51.44 215 SER A CA 1
ATOM 1689 C C . SER A 1 215 ? 1.450 24.858 18.296 1.00 51.44 215 SER A C 1
ATOM 1691 O O . SER A 1 215 ? 0.748 23.847 18.278 1.00 51.44 215 SER A O 1
ATOM 1693 N N . GLU A 1 216 ? 2.128 25.280 17.224 1.00 54.16 216 GLU A N 1
ATOM 1694 C CA . GLU A 1 216 ? 2.137 24.593 15.917 1.00 54.16 216 GLU A CA 1
ATOM 1695 C C . GLU A 1 216 ? 2.450 23.082 16.053 1.00 54.16 216 GLU A C 1
ATOM 1697 O O . GLU A 1 216 ? 1.955 22.260 15.288 1.00 54.16 216 GLU A O 1
ATOM 1702 N N . GLU A 1 217 ? 3.195 22.691 17.096 1.00 52.34 217 GLU A N 1
ATOM 1703 C CA . GLU A 1 217 ? 3.543 21.298 17.403 1.00 52.34 217 GLU A CA 1
ATOM 1704 C C . GLU A 1 217 ? 2.343 20.403 17.785 1.00 52.34 217 GLU A C 1
ATOM 1706 O O . GLU A 1 217 ? 2.427 19.183 17.624 1.00 52.34 217 GLU A O 1
ATOM 1711 N N . VAL A 1 218 ? 1.243 20.959 18.314 1.00 53.84 218 VAL A N 1
ATOM 1712 C CA . VAL A 1 218 ? 0.041 20.181 18.683 1.00 53.84 218 VAL A CA 1
ATOM 1713 C C . VAL A 1 218 ? -0.822 19.897 17.451 1.00 53.84 218 VAL A C 1
ATOM 1715 O O . VAL A 1 218 ? -1.222 18.751 17.250 1.00 53.84 218 VAL A O 1
ATOM 1718 N N . GLU A 1 219 ? -1.026 20.890 16.581 1.00 57.09 219 GLU A N 1
ATOM 1719 C CA . GLU A 1 219 ? -1.795 20.725 15.337 1.00 57.09 219 GLU A CA 1
ATOM 1720 C C . GLU A 1 219 ? -1.095 19.778 14.342 1.00 57.09 219 GLU A C 1
ATOM 1722 O O . GLU A 1 219 ? -1.742 18.904 13.760 1.00 57.09 219 GLU A O 1
ATOM 1727 N N . GLU A 1 220 ? 0.233 19.869 14.186 1.00 58.59 220 GLU A N 1
ATOM 1728 C CA . GLU A 1 220 ? 0.994 18.959 13.310 1.00 58.59 220 GLU A CA 1
ATOM 1729 C C . GLU A 1 220 ? 0.951 17.501 13.802 1.00 58.59 220 GLU A C 1
ATOM 1731 O O . GLU A 1 220 ? 0.881 16.547 13.014 1.00 58.59 220 GLU A O 1
ATOM 1736 N N . ARG A 1 221 ? 0.963 17.300 15.123 1.00 57.56 221 ARG A N 1
ATOM 1737 C CA . ARG A 1 221 ? 0.917 15.962 15.717 1.00 57.56 221 ARG A CA 1
ATOM 1738 C C . ARG A 1 221 ? -0.465 15.323 15.597 1.00 57.56 221 ARG A C 1
ATOM 1740 O O . ARG A 1 221 ? -0.544 14.134 15.298 1.00 57.56 221 ARG A O 1
ATOM 1747 N N . GLU A 1 222 ? -1.534 16.092 15.776 1.00 63.34 222 GLU A N 1
ATOM 1748 C CA . GLU A 1 222 ? -2.898 15.600 15.557 1.00 63.34 222 GLU A CA 1
ATOM 1749 C C . GLU A 1 222 ? -3.157 15.301 14.078 1.00 63.34 222 GLU A C 1
ATOM 1751 O O . GLU A 1 222 ? -3.744 14.268 13.754 1.00 63.34 222 GLU A O 1
ATOM 1756 N N . GLY A 1 223 ? -2.646 16.143 13.172 1.00 74.25 223 GLY A N 1
ATOM 1757 C CA . GLY A 1 223 ? -2.719 15.897 11.735 1.00 74.25 223 GLY A CA 1
ATOM 1758 C C . GLY A 1 223 ? -2.034 14.587 11.338 1.00 74.25 223 GLY A C 1
ATOM 1759 O O . GLY A 1 223 ? -2.643 13.754 10.665 1.00 74.25 223 GLY A O 1
ATOM 1760 N N . SER A 1 224 ? -0.798 14.361 11.793 1.00 77.50 224 SER A N 1
ATOM 1761 C CA . SER A 1 224 ? -0.062 13.126 11.474 1.00 77.50 224 SER A CA 1
ATOM 1762 C C . SER A 1 224 ? -0.694 11.868 12.090 1.00 77.50 224 SER A C 1
ATOM 1764 O O . SER A 1 224 ? -0.808 10.850 11.401 1.00 77.50 224 SER A O 1
ATOM 1766 N N . GLU A 1 225 ? -1.183 11.921 13.338 1.00 85.12 225 GLU A N 1
ATOM 1767 C CA . GLU A 1 225 ? -1.879 10.783 13.961 1.00 85.12 225 GLU A CA 1
ATOM 1768 C C . GLU A 1 225 ? -3.194 10.465 13.237 1.00 85.12 225 GLU A C 1
ATOM 1770 O O . GLU A 1 225 ? -3.434 9.303 12.894 1.00 85.12 225 GLU A O 1
ATOM 1775 N N . HIS A 1 226 ? -4.018 11.479 12.948 1.00 87.25 226 HIS A N 1
ATOM 1776 C CA . HIS A 1 226 ? -5.245 11.329 12.163 1.00 87.25 226 HIS A CA 1
ATOM 1777 C C . HIS A 1 226 ? -4.955 10.631 10.831 1.00 87.25 226 HIS A C 1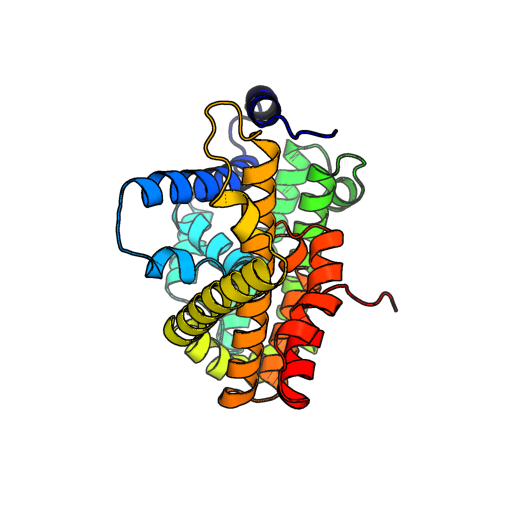
ATOM 1779 O O . HIS A 1 226 ? -5.533 9.582 10.529 1.00 87.25 226 HIS A O 1
ATOM 1785 N N . TRP A 1 227 ? -4.003 11.160 10.056 1.00 85.00 227 TRP A N 1
ATOM 1786 C CA . TRP A 1 227 ? -3.618 10.586 8.768 1.00 85.00 227 TRP A CA 1
ATOM 1787 C C . TRP A 1 227 ? -3.137 9.142 8.887 1.00 85.00 227 TRP A C 1
ATOM 1789 O O . TRP A 1 227 ? -3.569 8.290 8.102 1.00 85.00 227 TRP A O 1
ATOM 1799 N N . CYS A 1 228 ? -2.299 8.838 9.878 1.00 89.00 228 CYS A N 1
ATOM 1800 C CA . CYS A 1 228 ? -1.810 7.486 10.112 1.00 89.00 228 CYS A CA 1
ATOM 1801 C C . CYS A 1 228 ? -2.958 6.504 10.406 1.00 89.00 228 CYS A C 1
ATOM 1803 O O . CYS A 1 228 ? -3.052 5.443 9.777 1.00 89.00 228 CYS A O 1
ATOM 1805 N N . MET A 1 229 ? -3.855 6.858 11.332 1.00 91.56 229 MET A N 1
ATOM 1806 C CA . MET A 1 229 ? -4.946 5.988 11.782 1.00 91.56 229 MET A CA 1
ATOM 1807 C C . MET A 1 229 ? -5.977 5.751 10.679 1.00 91.56 229 MET A C 1
ATOM 1809 O O . MET A 1 229 ? -6.342 4.604 10.404 1.00 91.56 229 MET A O 1
ATOM 1813 N N . VAL A 1 230 ? -6.394 6.821 9.996 1.00 90.31 230 VAL A N 1
ATOM 1814 C CA . VAL A 1 230 ? -7.333 6.744 8.872 1.00 90.31 230 VAL A CA 1
ATOM 1815 C C . VAL A 1 230 ? -6.739 5.911 7.741 1.00 90.31 230 VAL A C 1
ATOM 1817 O O . VAL A 1 230 ? -7.417 5.032 7.206 1.00 90.31 230 VAL A O 1
ATOM 1820 N N . THR A 1 231 ? -5.466 6.115 7.399 1.00 88.06 231 THR A N 1
ATOM 1821 C CA . THR A 1 231 ? -4.799 5.345 6.339 1.00 88.06 231 THR A CA 1
ATOM 1822 C C . THR A 1 231 ? -4.694 3.869 6.703 1.00 88.06 231 THR A C 1
ATOM 1824 O O . THR A 1 231 ? -5.020 3.005 5.888 1.00 88.06 231 THR A O 1
ATOM 1827 N N . ALA A 1 232 ? -4.299 3.555 7.938 1.00 92.25 232 ALA A N 1
ATOM 1828 C CA . ALA A 1 232 ? -4.231 2.178 8.404 1.00 92.25 232 ALA A CA 1
ATOM 1829 C C . ALA A 1 232 ? -5.602 1.495 8.356 1.00 92.25 232 ALA A C 1
ATOM 1831 O O . ALA A 1 232 ? -5.705 0.395 7.808 1.00 92.25 232 ALA A O 1
ATOM 1832 N N . TYR A 1 233 ? -6.651 2.152 8.864 1.00 94.69 233 TYR A N 1
ATOM 1833 C CA . TYR A 1 233 ? -8.021 1.647 8.777 1.00 94.69 233 TYR A CA 1
ATOM 1834 C C . TYR A 1 233 ? -8.424 1.402 7.324 1.00 94.69 233 TYR A C 1
ATOM 1836 O O . TYR A 1 233 ? -8.929 0.334 6.990 1.00 94.69 233 TYR A O 1
ATOM 1844 N N . THR A 1 234 ? -8.160 2.372 6.451 1.00 92.88 234 THR A N 1
ATOM 1845 C CA . THR A 1 234 ? -8.521 2.310 5.034 1.00 92.88 234 THR A CA 1
ATOM 1846 C C . THR A 1 234 ? -7.886 1.087 4.361 1.00 92.88 234 THR A C 1
ATOM 1848 O O . THR A 1 234 ? -8.580 0.316 3.699 1.00 92.88 234 THR A O 1
ATOM 1851 N N . LEU A 1 235 ? -6.588 0.855 4.586 1.00 91.69 235 LEU A N 1
ATOM 1852 C CA . LEU A 1 235 ? -5.868 -0.309 4.060 1.00 91.69 235 LEU A CA 1
ATOM 1853 C C . LEU A 1 235 ? -6.411 -1.633 4.615 1.00 91.69 235 LEU A C 1
ATOM 1855 O O . LEU A 1 235 ? -6.493 -2.626 3.892 1.00 91.69 235 LEU A O 1
ATOM 1859 N N . ALA A 1 236 ? -6.784 -1.659 5.893 1.00 94.88 236 ALA A N 1
ATOM 1860 C CA . ALA A 1 236 ? -7.343 -2.838 6.539 1.00 94.88 236 ALA A CA 1
ATOM 1861 C C . ALA A 1 236 ? -8.756 -3.173 6.034 1.00 94.88 236 ALA A C 1
ATOM 1863 O O . ALA A 1 236 ? -9.033 -4.326 5.704 1.00 94.88 236 ALA A O 1
ATOM 1864 N N . CYS A 1 237 ? -9.610 -2.161 5.891 1.00 96.25 237 CYS A N 1
ATOM 1865 C CA . CYS A 1 237 ? -10.935 -2.270 5.290 1.00 96.25 237 CYS A CA 1
ATOM 1866 C C . CYS A 1 237 ? -10.850 -2.752 3.837 1.00 96.25 237 CYS A C 1
ATOM 1868 O O . CYS A 1 237 ? -11.536 -3.698 3.457 1.00 96.25 237 CYS A O 1
ATOM 1870 N N . PHE A 1 238 ? -9.941 -2.184 3.039 1.00 93.00 238 PHE A N 1
ATOM 1871 C CA . PHE A 1 238 ? -9.740 -2.610 1.655 1.00 93.00 238 PHE A CA 1
ATOM 1872 C C . PHE A 1 238 ? -9.216 -4.050 1.559 1.00 93.00 238 PHE A C 1
ATOM 1874 O O . PHE A 1 238 ? -9.640 -4.814 0.697 1.00 93.00 238 PHE A O 1
ATOM 1881 N N . SER A 1 239 ? -8.345 -4.460 2.486 1.00 94.19 239 SER A N 1
ATOM 1882 C CA . SER A 1 239 ? -7.908 -5.855 2.618 1.00 94.19 239 SER A CA 1
ATOM 1883 C C . SER A 1 239 ? -9.083 -6.800 2.915 1.00 94.19 239 SER A C 1
ATOM 1885 O O . SER A 1 239 ? -9.143 -7.898 2.362 1.00 94.19 239 SER A O 1
ATOM 1887 N N . ALA A 1 240 ? -10.047 -6.371 3.736 1.00 96.25 240 ALA A N 1
ATOM 1888 C CA . ALA A 1 240 ? -11.272 -7.131 3.976 1.00 96.25 240 ALA A CA 1
ATOM 1889 C C . ALA A 1 240 ? -12.161 -7.199 2.721 1.00 96.25 240 ALA A C 1
ATOM 1891 O O . ALA A 1 240 ? -12.579 -8.287 2.343 1.00 96.25 240 ALA A O 1
ATOM 1892 N N . GLU A 1 241 ? -12.357 -6.091 2.000 1.00 94.56 241 GLU A N 1
ATOM 1893 C CA . GLU A 1 241 ? -13.100 -6.096 0.726 1.00 94.56 241 GLU A CA 1
ATOM 1894 C C . GLU A 1 241 ? -12.427 -7.000 -0.330 1.00 94.56 241 GLU A C 1
ATOM 1896 O O . GLU A 1 241 ? -13.112 -7.704 -1.073 1.00 94.56 241 GLU A O 1
ATOM 1901 N N . LEU A 1 242 ? -11.089 -7.054 -0.370 1.00 93.19 242 LEU A N 1
ATOM 1902 C CA . LEU A 1 242 ? -10.346 -8.008 -1.202 1.00 93.19 242 LEU A CA 1
ATOM 1903 C C . LEU A 1 242 ? -10.602 -9.457 -0.792 1.00 93.19 242 LEU A C 1
ATOM 1905 O O . LEU A 1 242 ? -10.740 -10.311 -1.665 1.00 93.19 242 LEU A O 1
ATOM 1909 N N . GLN A 1 243 ? -10.656 -9.749 0.509 1.00 95.50 243 GLN A N 1
ATOM 1910 C CA . GLN A 1 243 ? -10.996 -11.088 0.986 1.00 95.50 243 GLN A CA 1
ATOM 1911 C C . GLN A 1 243 ? -12.399 -11.485 0.530 1.00 95.50 243 GLN A C 1
ATOM 1913 O O . GLN A 1 243 ? -12.569 -12.562 -0.042 1.00 95.50 243 GLN A O 1
ATOM 1918 N N . ASP A 1 244 ? -13.369 -10.599 0.747 1.00 95.31 244 ASP A N 1
ATOM 1919 C CA . ASP A 1 244 ? -14.784 -10.857 0.497 1.00 95.31 244 ASP A CA 1
ATOM 1920 C C . ASP A 1 244 ? -15.072 -11.038 -1.002 1.00 95.31 244 ASP A C 1
ATOM 1922 O O . ASP A 1 244 ? -15.876 -11.888 -1.388 1.00 95.31 244 ASP A O 1
ATOM 1926 N N . ARG A 1 245 ? -14.399 -10.266 -1.868 1.00 94.94 245 ARG A N 1
ATOM 1927 C CA . ARG A 1 245 ? -14.667 -10.249 -3.319 1.00 94.94 245 ARG A CA 1
ATOM 1928 C C . ARG A 1 245 ? -13.711 -11.104 -4.145 1.00 94.94 245 ARG A C 1
ATOM 1930 O O . ARG A 1 245 ? -14.131 -11.697 -5.135 1.00 94.94 245 ARG A O 1
ATOM 1937 N N . CYS A 1 246 ? -12.437 -11.154 -3.763 1.00 94.12 246 CYS A N 1
ATOM 1938 C CA . CYS A 1 246 ? -11.367 -11.799 -4.531 1.00 94.12 246 CYS A CA 1
ATOM 1939 C C . CYS A 1 246 ? -10.746 -13.013 -3.821 1.00 94.12 246 CYS A C 1
ATOM 1941 O O . CYS A 1 246 ? -9.910 -13.708 -4.403 1.00 94.12 246 CYS A O 1
ATOM 1943 N N . GLY A 1 247 ? -11.148 -13.295 -2.580 1.00 95.06 247 GLY A N 1
ATOM 1944 C CA . GLY A 1 247 ? -10.694 -14.443 -1.805 1.00 95.06 247 GLY A CA 1
ATOM 1945 C C . GLY A 1 247 ? -9.389 -14.219 -1.035 1.00 95.06 247 GLY A C 1
ATOM 1946 O O . GLY A 1 247 ? -8.668 -13.230 -1.189 1.00 95.06 247 GLY A O 1
ATOM 1947 N N . GLY A 1 248 ? -9.058 -15.196 -0.184 1.00 95.12 248 GLY A N 1
ATOM 1948 C CA . GLY A 1 248 ? -7.929 -15.103 0.747 1.00 95.12 248 GLY A CA 1
ATOM 1949 C C . GLY A 1 248 ? -6.559 -14.932 0.080 1.00 95.12 248 GLY A C 1
ATOM 1950 O O . GLY A 1 248 ? -5.702 -14.253 0.639 1.00 95.12 248 GLY A O 1
ATOM 1951 N N . LEU A 1 249 ? -6.351 -15.481 -1.125 1.00 94.81 249 LEU A N 1
ATOM 1952 C CA . LEU A 1 249 ? -5.087 -15.333 -1.858 1.00 94.81 249 LEU A CA 1
ATOM 1953 C C . LEU A 1 249 ? -4.835 -13.878 -2.281 1.00 94.81 249 LEU A C 1
ATOM 1955 O O . LEU A 1 249 ? -3.722 -13.377 -2.104 1.00 94.81 249 LEU A O 1
ATOM 1959 N N . ALA A 1 250 ? -5.863 -13.187 -2.782 1.00 92.44 250 ALA A N 1
ATOM 1960 C CA . ALA A 1 250 ? -5.770 -11.786 -3.183 1.00 92.44 250 ALA A CA 1
ATOM 1961 C C . ALA A 1 250 ? -5.436 -10.897 -1.980 1.00 92.44 250 ALA A C 1
ATOM 1963 O O . ALA A 1 250 ? -4.492 -10.106 -2.023 1.00 92.44 250 ALA A O 1
ATOM 1964 N N . ARG A 1 251 ? -6.145 -11.113 -0.866 1.00 93.94 251 ARG A N 1
ATOM 1965 C CA . ARG A 1 251 ? -5.875 -10.459 0.417 1.00 93.94 251 ARG A CA 1
ATOM 1966 C C . ARG A 1 251 ? -4.442 -10.690 0.888 1.00 93.94 251 ARG A C 1
ATOM 1968 O O . ARG A 1 251 ? -3.736 -9.733 1.183 1.00 93.94 251 ARG A O 1
ATOM 1975 N N . THR A 1 252 ? -3.986 -11.941 0.960 1.00 93.38 252 THR A N 1
ATOM 1976 C CA . THR A 1 252 ? -2.632 -12.252 1.441 1.00 93.38 252 THR A CA 1
ATOM 1977 C C . THR A 1 252 ? -1.563 -11.638 0.540 1.00 93.38 252 THR A C 1
ATOM 1979 O O . THR A 1 252 ? -0.607 -11.062 1.053 1.00 93.38 252 THR A O 1
ATOM 1982 N N . THR A 1 253 ? -1.755 -11.665 -0.781 1.00 91.00 253 THR A N 1
ATOM 1983 C CA . THR A 1 253 ? -0.857 -11.004 -1.744 1.00 91.00 253 THR A CA 1
ATOM 1984 C C . THR A 1 253 ? -0.791 -9.493 -1.492 1.00 91.00 253 THR A C 1
ATOM 1986 O O . THR A 1 253 ? 0.299 -8.920 -1.457 1.00 91.00 253 THR A O 1
ATOM 1989 N N . PHE A 1 254 ? -1.934 -8.845 -1.247 1.00 89.88 254 PHE A N 1
ATOM 1990 C CA . PHE A 1 254 ? -2.001 -7.422 -0.904 1.00 89.88 254 PHE A CA 1
ATOM 1991 C C . PHE A 1 254 ? -1.343 -7.100 0.448 1.00 89.88 254 PHE A C 1
ATOM 1993 O O . PHE A 1 254 ? -0.586 -6.142 0.570 1.00 89.88 254 PHE A O 1
ATOM 2000 N N . VAL A 1 255 ? -1.553 -7.919 1.475 1.00 90.81 255 VAL A N 1
ATOM 2001 C CA . VAL A 1 255 ? -0.907 -7.724 2.782 1.00 90.81 255 VAL A CA 1
ATOM 2002 C C . VAL A 1 255 ? 0.613 -7.910 2.685 1.00 90.81 255 VAL A C 1
ATOM 2004 O O . VAL A 1 255 ? 1.375 -7.153 3.292 1.00 90.81 255 VAL A O 1
ATOM 2007 N N . ASP A 1 256 ? 1.076 -8.894 1.912 1.00 88.75 256 ASP A N 1
ATOM 2008 C CA . ASP A 1 256 ? 2.502 -9.111 1.652 1.00 88.75 256 ASP A CA 1
ATOM 2009 C C . ASP A 1 256 ? 3.122 -7.937 0.898 1.00 88.75 256 ASP A C 1
ATOM 2011 O O . ASP A 1 256 ? 4.249 -7.530 1.198 1.00 88.75 256 ASP A O 1
ATOM 2015 N N . PHE A 1 257 ? 2.363 -7.356 -0.028 1.00 85.38 257 PHE A N 1
ATOM 2016 C CA . PHE A 1 257 ? 2.705 -6.109 -0.685 1.00 85.38 257 PHE A CA 1
ATOM 2017 C C . PHE A 1 257 ? 2.908 -4.983 0.347 1.00 85.38 257 PHE A C 1
ATOM 2019 O O . PHE A 1 257 ? 4.022 -4.471 0.477 1.00 85.38 257 PHE A O 1
ATOM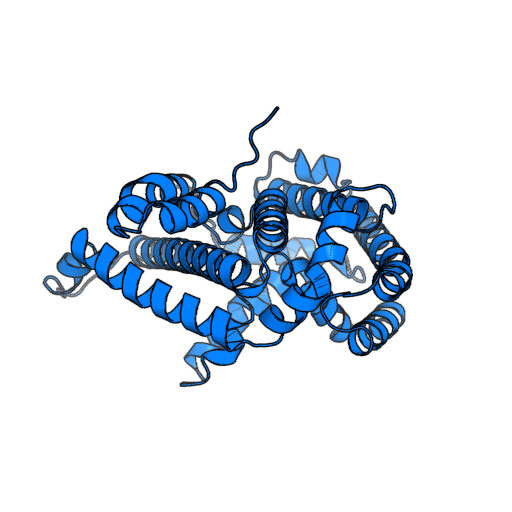 2026 N N . LEU A 1 258 ? 1.910 -4.676 1.183 1.00 86.31 258 LEU A N 1
ATOM 2027 C CA . LEU A 1 258 ? 2.014 -3.621 2.206 1.00 86.31 258 LEU A CA 1
ATOM 2028 C C . LEU A 1 258 ? 3.202 -3.820 3.167 1.00 86.31 258 LEU A C 1
ATOM 2030 O O . LEU A 1 258 ? 3.884 -2.863 3.540 1.00 86.31 258 LEU A O 1
ATOM 2034 N N . LYS A 1 259 ? 3.491 -5.069 3.553 1.00 86.19 259 LYS A N 1
ATOM 2035 C CA . LYS A 1 259 ? 4.633 -5.425 4.416 1.00 86.19 259 LYS A CA 1
ATOM 2036 C C . LYS A 1 259 ? 5.983 -5.150 3.759 1.00 86.19 259 LYS A C 1
ATOM 2038 O O . LYS A 1 259 ? 6.915 -4.715 4.437 1.00 86.19 259 LYS A O 1
ATOM 2043 N N . ARG A 1 260 ? 6.116 -5.430 2.460 1.00 83.25 260 ARG A N 1
ATOM 2044 C CA . ARG A 1 260 ? 7.361 -5.210 1.705 1.00 83.25 260 ARG A CA 1
ATOM 2045 C C . ARG A 1 260 ? 7.642 -3.722 1.530 1.00 83.25 260 ARG A C 1
ATOM 2047 O O . ARG A 1 260 ? 8.778 -3.307 1.739 1.00 83.25 260 ARG A O 1
ATOM 2054 N N . PHE A 1 261 ? 6.608 -2.938 1.233 1.00 77.25 261 PHE A N 1
ATOM 2055 C CA . PHE A 1 261 ? 6.724 -1.489 1.076 1.00 77.25 261 PHE A CA 1
ATOM 2056 C C . PHE A 1 261 ? 6.755 -0.736 2.402 1.00 77.25 261 PHE A C 1
ATOM 2058 O O . PHE A 1 261 ? 7.130 0.425 2.411 1.00 77.25 261 PHE A O 1
ATOM 2065 N N . GLN A 1 262 ? 6.426 -1.383 3.525 1.00 80.62 262 GLN A N 1
ATOM 2066 C CA . GLN A 1 262 ? 6.293 -0.736 4.834 1.00 80.62 262 GLN A CA 1
ATOM 2067 C C . GLN A 1 262 ? 5.322 0.455 4.792 1.00 80.62 262 GLN A C 1
ATOM 2069 O O . GLN A 1 262 ? 5.575 1.461 5.447 1.00 80.62 262 GLN A O 1
ATOM 2074 N N . SER A 1 263 ? 4.227 0.352 4.030 1.00 72.88 263 SER A N 1
ATOM 2075 C CA . SER A 1 263 ? 3.384 1.491 3.624 1.00 72.88 263 SER A CA 1
ATOM 2076 C C . SER A 1 263 ? 2.979 2.417 4.776 1.00 72.88 263 SER A C 1
ATOM 2078 O O . SER A 1 263 ? 3.052 3.629 4.635 1.00 72.88 263 SER A O 1
ATOM 2080 N N . LEU A 1 264 ? 2.655 1.872 5.953 1.00 77.69 264 LEU A N 1
ATOM 2081 C CA . LEU A 1 264 ? 2.318 2.692 7.126 1.00 77.69 264 LEU A CA 1
ATOM 2082 C C . LEU A 1 264 ? 3.485 3.559 7.614 1.00 77.69 264 LEU A C 1
ATOM 2084 O O . LEU A 1 264 ? 3.285 4.711 7.963 1.00 77.69 264 LEU A O 1
ATOM 2088 N N . LYS A 1 265 ? 4.713 3.033 7.609 1.00 77.00 265 LYS A N 1
ATOM 2089 C CA . LYS A 1 265 ? 5.902 3.791 8.024 1.00 77.00 265 LYS A CA 1
ATOM 2090 C C . LYS A 1 265 ? 6.234 4.919 7.040 1.00 77.00 265 LYS A C 1
ATOM 2092 O O . LYS A 1 265 ? 6.824 5.914 7.438 1.00 77.00 265 LYS A O 1
ATOM 2097 N N . TRP A 1 266 ? 5.881 4.738 5.768 1.00 68.81 266 TRP A N 1
ATOM 2098 C CA . TRP A 1 266 ? 6.033 5.758 4.730 1.00 68.81 266 TRP A CA 1
ATOM 2099 C C . TRP A 1 266 ? 4.963 6.841 4.803 1.00 68.81 266 TRP A C 1
ATOM 2101 O O . TRP A 1 266 ? 5.263 7.992 4.520 1.00 68.81 266 TRP A O 1
ATOM 2111 N N . ASN A 1 267 ? 3.761 6.494 5.257 1.00 64.81 267 ASN A N 1
ATOM 2112 C CA . ASN A 1 267 ? 2.658 7.428 5.478 1.00 64.81 267 ASN A CA 1
ATOM 2113 C C . ASN A 1 267 ? 2.752 8.115 6.853 1.00 64.81 267 ASN A C 1
ATOM 2115 O O . ASN A 1 267 ? 1.751 8.257 7.545 1.00 64.81 267 ASN A O 1
ATOM 2119 N N . GLU A 1 268 ? 3.974 8.468 7.264 1.00 70.12 268 GLU A N 1
ATOM 2120 C CA . GLU A 1 268 ? 4.286 9.263 8.464 1.00 70.12 268 GLU A CA 1
ATOM 2121 C C . GLU A 1 268 ? 3.811 8.700 9.815 1.00 70.12 268 GLU A C 1
ATOM 2123 O O . GLU A 1 268 ? 3.933 9.369 10.838 1.00 70.12 268 GLU A O 1
ATOM 2128 N N . CYS A 1 269 ? 3.375 7.437 9.883 1.00 81.56 269 CYS A N 1
ATOM 2129 C CA . CYS A 1 269 ? 3.099 6.797 11.166 1.00 81.56 269 CYS A CA 1
ATOM 2130 C C . CYS A 1 269 ? 4.375 6.705 12.014 1.00 81.56 269 CYS A C 1
ATOM 2132 O O . CYS A 1 269 ? 5.327 5.990 11.662 1.00 81.56 269 CYS A O 1
ATOM 2134 N N . SER A 1 270 ? 4.372 7.342 13.183 1.00 85.12 270 SER A N 1
ATOM 2135 C CA . SER A 1 270 ? 5.435 7.174 14.167 1.00 85.12 270 SER A CA 1
ATOM 2136 C C . SER A 1 270 ? 5.419 5.758 14.761 1.00 85.12 270 SER A C 1
ATOM 2138 O O . SER A 1 270 ? 4.433 5.018 14.686 1.00 85.12 270 SER A O 1
ATOM 2140 N N . ASP A 1 271 ? 6.517 5.345 15.404 1.00 85.69 271 ASP A N 1
ATOM 2141 C CA . ASP A 1 271 ? 6.542 4.060 16.120 1.00 85.69 271 ASP A CA 1
ATOM 2142 C C . ASP A 1 271 ? 5.474 3.996 17.232 1.00 85.69 271 ASP A C 1
ATOM 2144 O O . ASP A 1 271 ? 4.985 2.906 17.531 1.00 85.69 271 ASP A O 1
ATOM 2148 N N . ILE A 1 272 ? 5.094 5.141 17.816 1.00 87.44 272 ILE A N 1
ATOM 2149 C CA . ILE A 1 272 ? 4.028 5.234 18.823 1.00 87.44 272 ILE A CA 1
ATOM 2150 C C . ILE A 1 272 ? 2.666 4.991 18.169 1.00 87.44 272 ILE A C 1
ATOM 2152 O O . ILE A 1 272 ? 1.892 4.183 18.683 1.00 87.44 272 ILE A O 1
ATOM 2156 N N . ASP A 1 273 ? 2.405 5.592 17.008 1.00 88.19 273 ASP A N 1
ATOM 2157 C CA . ASP A 1 273 ? 1.143 5.404 16.281 1.00 88.19 273 ASP A CA 1
ATOM 2158 C C . ASP A 1 273 ? 0.973 3.946 15.864 1.00 88.19 273 ASP A C 1
ATOM 2160 O O . ASP A 1 273 ? -0.090 3.360 16.044 1.00 88.19 273 ASP A O 1
ATOM 2164 N N . LEU A 1 274 ? 2.054 3.297 15.419 1.00 89.12 274 LEU A N 1
ATOM 2165 C CA . LEU A 1 274 ? 2.045 1.867 15.102 1.00 89.12 274 LEU A CA 1
ATOM 2166 C C . LEU A 1 274 ? 1.747 0.981 16.323 1.00 89.12 274 LEU A C 1
ATOM 2168 O O . LEU A 1 274 ? 1.155 -0.091 16.170 1.00 89.12 274 LEU A O 1
ATOM 2172 N N . ILE A 1 275 ? 2.168 1.381 17.526 1.00 90.25 275 ILE A N 1
ATOM 2173 C CA . ILE A 1 275 ? 1.835 0.671 18.771 1.00 90.25 275 ILE A CA 1
ATOM 2174 C C . ILE A 1 275 ? 0.361 0.893 19.121 1.00 90.25 275 ILE A C 1
ATOM 2176 O O . ILE A 1 275 ? -0.343 -0.076 19.423 1.00 90.25 275 ILE A O 1
ATOM 2180 N N . ASN A 1 276 ? -0.114 2.138 19.041 1.00 90.56 276 ASN A N 1
ATOM 2181 C CA . ASN A 1 276 ? -1.508 2.499 19.294 1.00 90.56 276 ASN A CA 1
ATOM 2182 C C . ASN A 1 276 ? -2.455 1.775 18.325 1.00 90.56 276 ASN A C 1
ATOM 2184 O O . ASN A 1 276 ? -3.437 1.185 18.774 1.00 90.56 276 ASN A O 1
ATOM 2188 N N . LEU A 1 277 ? -2.105 1.711 17.036 1.00 91.06 277 LEU A N 1
ATOM 2189 C CA . LEU A 1 277 ? -2.840 0.984 15.999 1.00 91.06 277 LEU A CA 1
ATOM 2190 C C . LEU A 1 277 ? -3.078 -0.479 16.373 1.00 91.06 277 LEU A C 1
ATOM 2192 O O . LEU A 1 277 ? -4.193 -0.983 16.283 1.00 91.06 277 LEU A O 1
ATOM 2196 N N . ARG A 1 278 ? -2.023 -1.171 16.812 1.00 91.81 278 ARG A N 1
ATOM 2197 C CA . ARG A 1 278 ? -2.054 -2.614 17.109 1.00 91.81 278 ARG A CA 1
ATOM 2198 C C . ARG A 1 278 ? -2.732 -2.967 18.425 1.00 91.81 278 ARG A C 1
ATOM 2200 O O . ARG A 1 278 ? -3.017 -4.141 18.642 1.00 91.81 278 ARG A O 1
ATOM 2207 N N . SER A 1 279 ? -2.897 -1.986 19.304 1.00 91.44 279 SER A N 1
ATOM 2208 C CA . SER A 1 279 ? -3.472 -2.167 20.632 1.00 91.44 279 SER A CA 1
ATOM 2209 C C . SER A 1 279 ? -4.774 -1.382 20.731 1.00 91.44 279 SER A C 1
ATOM 2211 O O . SER A 1 279 ? -5.806 -1.850 20.260 1.00 91.44 279 SER A O 1
ATOM 2213 N N . LYS A 1 280 ? -4.705 -0.159 21.257 1.00 93.19 280 LYS A N 1
ATOM 2214 C CA . LYS A 1 280 ? -5.849 0.689 21.593 1.00 93.19 280 LYS A CA 1
ATOM 2215 C C . LYS A 1 280 ? -6.826 0.875 20.439 1.00 93.19 280 LYS A C 1
ATOM 2217 O O . LYS A 1 280 ? -8.021 0.716 20.649 1.00 93.19 280 LYS A O 1
ATOM 2222 N N . PHE A 1 281 ? -6.332 1.191 19.243 1.00 94.56 281 PHE A N 1
ATOM 2223 C CA . PHE A 1 281 ? -7.206 1.443 18.102 1.00 94.56 281 PHE A CA 1
ATOM 2224 C C . PHE A 1 281 ? -7.901 0.157 17.656 1.00 94.56 281 PHE A C 1
ATOM 2226 O O . PHE A 1 281 ? -9.120 0.132 17.578 1.00 94.56 281 PHE A O 1
ATOM 2233 N N . LEU A 1 282 ? -7.159 -0.939 17.447 1.00 95.06 282 LEU A N 1
ATOM 2234 C CA . LEU A 1 282 ? -7.742 -2.234 17.073 1.00 95.06 282 LEU A CA 1
ATOM 2235 C C . LEU A 1 282 ? -8.751 -2.761 18.110 1.00 95.06 282 LEU A C 1
ATOM 2237 O O . LEU A 1 282 ? -9.742 -3.381 17.727 1.00 95.06 282 LEU A O 1
ATOM 2241 N N . ASP A 1 283 ? -8.502 -2.534 19.401 1.00 94.69 283 ASP A N 1
ATOM 2242 C CA . ASP A 1 283 ? -9.431 -2.866 20.488 1.00 94.69 283 ASP A CA 1
ATOM 2243 C C . ASP A 1 283 ? -10.689 -2.002 20.449 1.00 94.69 283 ASP A C 1
ATOM 2245 O O . ASP A 1 283 ? -11.789 -2.536 20.558 1.00 94.69 283 ASP A O 1
ATOM 2249 N N . PHE A 1 284 ? -10.533 -0.701 20.202 1.00 95.81 284 PHE A N 1
ATOM 2250 C CA . PHE A 1 284 ? -11.643 0.234 20.049 1.00 95.81 284 PHE A CA 1
ATOM 2251 C C . PHE A 1 284 ? -12.574 -0.115 18.879 1.00 95.81 284 PHE A C 1
ATOM 2253 O O . PHE A 1 284 ? -13.767 0.152 18.958 1.00 95.81 284 PHE A O 1
ATOM 2260 N N . LEU A 1 285 ? -12.061 -0.722 17.802 1.00 95.25 285 LEU A N 1
ATOM 2261 C CA . LEU A 1 285 ? -12.892 -1.073 16.644 1.00 95.25 285 LEU A CA 1
ATOM 2262 C C . LEU A 1 285 ? -13.954 -2.144 16.942 1.00 95.25 285 LEU A C 1
ATOM 2264 O O . LEU A 1 285 ? -14.857 -2.308 16.127 1.00 95.25 285 LEU A O 1
ATOM 2268 N N . GLU A 1 286 ? -13.816 -2.906 18.037 1.00 94.81 286 GLU A N 1
ATOM 2269 C CA . GLU A 1 286 ? -14.759 -3.963 18.450 1.00 94.81 286 GLU A CA 1
ATOM 2270 C C . GLU A 1 286 ? -15.161 -4.926 17.307 1.00 94.81 286 GLU A C 1
ATOM 2272 O O . GLU A 1 286 ? -16.291 -5.405 17.220 1.00 94.81 286 GLU A O 1
ATOM 2277 N N . LEU A 1 287 ? -14.219 -5.216 16.400 1.00 95.00 287 LEU A N 1
ATOM 2278 C CA . LEU A 1 287 ? -14.466 -6.053 15.224 1.00 95.00 287 LEU A CA 1
ATOM 2279 C C . LEU A 1 287 ? -14.694 -7.519 15.602 1.00 95.00 287 LEU A C 1
ATOM 2281 O O . LEU A 1 287 ? -14.041 -8.058 16.499 1.00 95.00 287 LEU A O 1
ATOM 2285 N N . GLU A 1 288 ? -15.530 -8.192 14.812 1.00 96.00 288 GLU A N 1
ATOM 2286 C CA . GLU A 1 288 ? -15.653 -9.652 14.816 1.00 96.00 288 GLU A CA 1
ATOM 2287 C C . GLU A 1 288 ? -14.291 -10.328 14.590 1.00 96.00 288 GLU A C 1
ATOM 2289 O O . GLU A 1 288 ? -13.422 -9.784 13.906 1.00 96.00 288 GLU A O 1
ATOM 2294 N N . GLU A 1 289 ? -14.106 -11.531 15.142 1.00 95.19 289 GLU A N 1
ATOM 2295 C CA . GLU A 1 289 ? -12.803 -12.213 15.211 1.00 95.19 289 GLU A CA 1
ATOM 2296 C C . GLU A 1 289 ? -12.099 -12.324 13.848 1.00 95.19 289 GLU A C 1
ATOM 2298 O O . GLU A 1 289 ? -10.905 -12.030 13.738 1.00 95.19 289 GLU A O 1
ATOM 2303 N N . GLU A 1 290 ? -12.843 -12.662 12.791 1.00 93.62 290 GLU A N 1
ATOM 2304 C CA . GLU A 1 290 ? -12.308 -12.762 11.431 1.00 93.62 290 GLU A CA 1
ATOM 2305 C C . GLU A 1 290 ? -11.810 -11.405 10.907 1.00 93.62 290 GLU A C 1
ATOM 2307 O O . GLU A 1 290 ? -10.648 -11.275 10.508 1.00 93.62 290 GLU A O 1
ATOM 2312 N N . ARG A 1 291 ? -12.647 -10.360 10.976 1.00 94.75 291 ARG A N 1
ATOM 2313 C CA . ARG A 1 291 ? -12.273 -9.003 10.542 1.00 94.75 291 ARG A CA 1
ATOM 2314 C C . ARG A 1 291 ? -11.133 -8.432 11.375 1.00 94.75 291 ARG A C 1
ATOM 2316 O O . ARG A 1 291 ? -10.210 -7.828 10.826 1.00 94.75 291 ARG A O 1
ATOM 2323 N N . ARG A 1 292 ? -11.147 -8.675 12.685 1.00 95.81 292 ARG A N 1
ATOM 2324 C CA . ARG A 1 292 ? -10.066 -8.293 13.595 1.00 95.81 292 ARG A CA 1
ATOM 2325 C C . ARG A 1 292 ? -8.741 -8.931 13.177 1.00 95.81 292 ARG A C 1
ATOM 2327 O O . ARG A 1 292 ? -7.713 -8.255 13.214 1.00 95.81 292 ARG A O 1
ATOM 2334 N N . GLY A 1 293 ? -8.760 -10.190 12.734 1.00 95.62 293 GLY A N 1
ATOM 2335 C CA . GLY A 1 293 ? -7.595 -10.878 12.174 1.00 95.62 293 GLY A CA 1
ATOM 2336 C C . GLY A 1 293 ? -7.019 -10.164 10.947 1.00 95.62 293 GLY A C 1
ATOM 2337 O O . GLY A 1 293 ? -5.820 -9.876 10.907 1.00 95.62 293 GLY A O 1
ATOM 2338 N N . ILE A 1 294 ? -7.873 -9.794 9.987 1.00 95.12 294 ILE A N 1
ATOM 2339 C CA . ILE A 1 294 ? -7.470 -9.067 8.768 1.00 95.12 294 ILE A CA 1
ATOM 2340 C C . ILE A 1 294 ? -6.834 -7.715 9.118 1.00 95.12 294 ILE A C 1
ATOM 2342 O O . ILE A 1 294 ? -5.748 -7.391 8.628 1.00 95.12 294 ILE A O 1
ATOM 2346 N N . TYR A 1 295 ? -7.476 -6.947 10.000 1.00 95.69 295 TYR A N 1
ATOM 2347 C CA . TYR A 1 295 ? -6.991 -5.631 10.418 1.00 95.69 295 TYR A CA 1
ATOM 2348 C C . TYR A 1 295 ? -5.669 -5.737 11.176 1.00 95.69 295 TYR A C 1
ATOM 2350 O O . TYR A 1 295 ? -4.721 -5.002 10.892 1.00 95.69 295 TYR A O 1
ATOM 2358 N N . SER A 1 296 ? -5.563 -6.710 12.083 1.00 95.00 296 SER A N 1
ATOM 2359 C CA . SER A 1 296 ? -4.333 -6.976 12.825 1.00 95.00 296 SER A CA 1
ATOM 2360 C C . SER A 1 296 ? -3.159 -7.275 11.894 1.00 95.00 296 SER A C 1
ATOM 2362 O O . SER A 1 296 ? -2.057 -6.769 12.109 1.00 95.00 296 SER A O 1
ATOM 2364 N N . GLU A 1 297 ? -3.361 -8.061 10.835 1.00 92.81 297 GLU A N 1
ATOM 2365 C CA . GLU A 1 297 ? -2.300 -8.361 9.872 1.00 92.81 297 GLU A CA 1
ATOM 2366 C C . GLU A 1 297 ? -1.805 -7.121 9.116 1.00 92.81 297 GLU A C 1
ATOM 2368 O O . GLU A 1 297 ? -0.595 -6.996 8.897 1.00 92.81 297 GLU A O 1
ATOM 2373 N N . VAL A 1 298 ? -2.708 -6.202 8.755 1.00 91.62 298 VAL A N 1
ATOM 2374 C CA . VAL A 1 298 ? -2.358 -4.929 8.103 1.00 91.62 298 VAL A CA 1
ATOM 2375 C C . VAL A 1 298 ? -1.645 -3.990 9.077 1.00 91.62 298 VAL A C 1
ATOM 2377 O O . VAL A 1 298 ? -0.617 -3.410 8.735 1.00 91.62 298 VAL A O 1
ATOM 2380 N N . PHE A 1 299 ? -2.096 -3.886 10.327 1.00 91.75 299 PHE A N 1
ATOM 2381 C CA . PHE A 1 299 ? -1.419 -3.056 11.335 1.00 91.75 299 PHE A CA 1
ATOM 2382 C C . PHE A 1 299 ? -0.036 -3.624 11.711 1.00 91.75 299 PHE A C 1
ATOM 2384 O O . PHE A 1 299 ? 0.887 -2.900 12.110 1.00 91.75 299 PHE A O 1
ATOM 2391 N N . ASN A 1 300 ? 0.160 -4.930 11.520 1.00 87.00 300 ASN A N 1
ATOM 2392 C CA . ASN A 1 300 ? 1.422 -5.641 11.701 1.00 87.00 300 ASN A CA 1
ATOM 2393 C C . ASN A 1 300 ? 2.279 -5.693 10.420 1.00 87.00 300 ASN A C 1
ATOM 2395 O O . ASN A 1 300 ? 2.851 -6.729 10.073 1.00 87.00 300 ASN A O 1
ATOM 2399 N N . THR A 1 301 ? 2.463 -4.556 9.746 1.00 71.06 301 THR A N 1
ATOM 2400 C CA . THR A 1 301 ? 3.330 -4.451 8.555 1.00 71.06 301 THR A CA 1
ATOM 2401 C C . THR A 1 301 ? 4.835 -4.577 8.831 1.00 71.06 301 THR A C 1
ATOM 2403 O O . THR A 1 301 ? 5.624 -4.654 7.888 1.00 71.06 301 THR A O 1
ATOM 2406 N N . LYS A 1 302 ? 5.288 -4.657 10.095 1.00 66.12 302 LYS A N 1
ATOM 2407 C CA . LYS A 1 302 ? 6.706 -4.940 10.388 1.00 66.12 302 LYS A CA 1
ATOM 2408 C C . LYS A 1 302 ? 7.028 -6.371 9.941 1.00 66.12 302 LYS A C 1
ATOM 2410 O O . LYS A 1 302 ? 6.543 -7.341 10.522 1.00 66.12 302 LYS A O 1
ATOM 2415 N N . ARG A 1 303 ? 7.891 -6.512 8.929 1.00 53.97 303 ARG A N 1
ATOM 2416 C CA . ARG A 1 303 ? 8.431 -7.810 8.503 1.00 53.97 303 ARG A CA 1
ATOM 2417 C C . ARG A 1 303 ? 9.085 -8.493 9.710 1.00 53.97 303 ARG A C 1
ATOM 2419 O O . ARG A 1 303 ? 10.080 -7.989 10.232 1.00 53.97 303 ARG A O 1
ATOM 2426 N N . ARG A 1 304 ? 8.548 -9.636 10.156 1.00 45.72 304 ARG A N 1
ATOM 2427 C CA . ARG A 1 304 ? 9.246 -10.501 11.123 1.00 45.72 304 ARG A CA 1
ATOM 2428 C C . ARG A 1 304 ? 10.592 -10.873 10.496 1.00 45.72 304 ARG A C 1
ATOM 2430 O O . ARG A 1 304 ? 10.614 -11.486 9.429 1.00 45.72 304 ARG A O 1
ATOM 2437 N N . ARG A 1 305 ? 11.703 -10.459 11.113 1.00 39.50 305 ARG A N 1
ATOM 2438 C CA . ARG A 1 305 ? 13.031 -10.973 10.753 1.00 39.50 305 ARG A CA 1
ATOM 2439 C C . ARG A 1 305 ? 13.011 -12.469 11.093 1.00 39.50 305 ARG A C 1
ATOM 2441 O O . ARG A 1 305 ? 12.789 -12.809 12.252 1.00 39.50 305 ARG A O 1
ATOM 2448 N N . LYS A 1 306 ? 13.096 -13.317 10.067 1.00 31.44 306 LYS A N 1
ATOM 2449 C CA . LYS A 1 306 ? 13.387 -14.746 10.214 1.00 31.44 306 LYS A CA 1
ATOM 2450 C C . LYS A 1 306 ? 14.896 -14.915 10.231 1.00 31.44 306 LYS A C 1
ATOM 2452 O O . LYS A 1 306 ? 15.541 -14.168 9.461 1.00 31.44 306 LYS A O 1
#

Sequence (306 aa):
MIGLDMRNISQECEQLVTCQEGGTYLLICLFHQNISKLDLKNQRYGRNEGALIATNIDTGMVTLFGYFQSLKIWPGATHKILGDQFGQLFWVPSTEEHLETLCPLVLESMRCIADEIETCIKMDIFQLAASENKTLSAIGNLFMNTGKFIMDLCDKESDLRRNYLASASCFKDLVVDPEPTMKCHREGNAVYELYAKSLNLLAEQSNEVTDNEVSEEVEEREGSEHWCMVTAYTLACFSAELQDRCGGLARTTFVDFLKRFQSLKWNECSDIDLINLRSKFLDFLELEEERRGIYSEVFNTKRRRK

Radius of gyration: 20.52 Å; chains: 1; bounding box: 44×53×52 Å

Organism: NCBI:txid2747483